Protein AF-A0A7S1XJK0-F1 (afdb_monomer)

Radius of gyration: 27.83 Å; Cα contacts (8 Å, |Δi|>4): 306; chains: 1; bounding box: 65×84×74 Å

Nearest PDB structures (foldseek):
  1nwa-assembly1_A  TM=9.044E-01  e=2.145E-11  Mycobacterium tuberculosis
  4lwk-assembly2_B  TM=9.300E-01  e=3.732E-11  Alkaliphilus oremlandii OhILAs
  4lwm-assembly1_A  TM=9.177E-01  e=3.509E-11  Alkaliphilus oremlandii OhILAs
  4u66-assembly1_A  TM=8.775E-01  e=1.483E-11  Alkaliphilus oremlandii OhILAs
  4lwl-assembly1_A  TM=8.877E-01  e=2.017E-11  Alkaliphilus oremlandii OhILAs

Sequence (250 aa):
SKQASKQKQAKQANKTREHTTRDKRRRREASSLKVERAKRGRKESKRRERAGAEHTASTPAPAREQAHTASTHRASSRQEKKEHMGNAFKKCPELPVPDYGEEYEVATLGMGCFWSPEKEFRATNGVEHTVVGYTGGSELNPTYKNILDHTEAVRIVYKKKFYSFEDICEIMLNRHTPLPATSVSRQYRSVIWVANDEQRAAAERAIEKKVLLGMKAAEYVAVEDLGKFYKAEKYHQNYINKSRASPYGI

Solvent-accessible surface area (backbone atoms only — not comparable to full-atom values): 14616 Å² total; per-residue (Å²): 117,75,64,64,54,54,54,51,53,52,53,51,54,50,54,53,53,51,51,56,52,51,51,56,49,51,54,51,54,54,49,52,53,52,54,52,53,52,55,51,51,56,56,51,52,61,52,53,60,62,68,68,72,81,78,89,89,84,88,89,85,85,89,86,88,87,85,87,83,91,82,94,86,71,71,73,78,51,56,73,57,51,72,76,65,71,76,64,80,76,59,20,49,77,50,78,85,74,90,74,56,90,61,41,47,77,48,37,38,23,72,22,72,38,51,60,58,38,55,55,49,62,70,35,90,51,45,80,47,64,48,43,24,37,27,79,36,89,71,79,66,40,37,92,95,50,45,79,61,23,21,31,19,31,38,40,35,31,33,50,92,73,41,54,70,35,52,53,43,42,53,48,60,75,75,44,86,46,52,54,73,92,78,46,57,68,45,38,38,31,32,42,38,24,88,48,70,67,48,43,54,28,44,52,48,35,33,52,53,38,35,75,73,65,43,58,46,42,76,35,46,43,83,44,77,57,64,66,35,24,39,48,53,79,75,62,48,68,33,62,67,54,50,70,67,38,96,78,62,128

Mean predicted aligned error: 16.29 Å

Secondary structure (DSSP, 8-state):
-HHHHHHHHHHHHHHHHHHHHHHHHHHHHHHHHHHHHHHHHHHHHHHHHHHTSS--------------------SGGGTTTTGGG------PPB-------TTEEEEEEEESSTHHHHHHHHTSTTEEEEEEEEES-SSSS-BTTB-TT-EEEEEEEEETTT--HHHHHHHHHHH-----TTSS-GGG-EEEEESSHHHHHHHHHHHHHHHHTT-GGGGG-EEEE----EEPPTTTTTHHHHHTTSTT--

Foldseek 3Di:
DVVVVVVVVVVVVVVVVVVVVVVVVVVVVVVVVVVVVVVVVVVVVVVVVVVVPPDDDDDDDDDDDDDDDDDDDDPPVVVVVVVVPPPDPPFQDWDDDDPPDPQKDKWKWFFFQVQVVQLVLVPDPQWDDKFKWWFPDDDPGAAPVGSDQTAIMMMIMGGVVVDDLLVVLLVSLVPGQADAPVVDDSNRHGEIADADVVNVVSNVVSLVVCVVVVSVSSVRYYYHHTDTIGGYDPCSTNPVVVLVPDPPRD

Structure (mmCIF, N/CA/C/O backbone):
data_AF-A0A7S1XJK0-F1
#
_entry.id   AF-A0A7S1XJK0-F1
#
loop_
_atom_site.group_PDB
_atom_site.id
_atom_site.type_symbol
_atom_site.label_atom_id
_atom_site.label_alt_id
_atom_site.label_comp_id
_atom_site.label_asym_id
_atom_site.label_entity_id
_atom_site.label_seq_id
_atom_site.pdbx_PDB_ins_code
_atom_site.Cartn_x
_atom_site.Cartn_y
_atom_site.Cartn_z
_atom_site.occupancy
_atom_site.B_iso_or_equiv
_atom_site.auth_seq_id
_atom_site.auth_comp_id
_atom_site.auth_asym_id
_atom_site.auth_atom_id
_atom_site.pdbx_PDB_model_num
ATOM 1 N N . SER A 1 1 ? -34.472 41.902 28.239 1.00 61.16 1 SER A N 1
ATOM 2 C CA . SER A 1 1 ? -34.959 42.286 26.892 1.00 61.16 1 SER A CA 1
ATOM 3 C C . SER A 1 1 ? -35.084 41.062 25.987 1.00 61.16 1 SER A C 1
ATOM 5 O O . SER A 1 1 ? -34.078 40.407 25.732 1.00 61.16 1 SER A O 1
ATOM 7 N N . LYS A 1 2 ? -36.291 40.746 25.478 1.00 62.62 2 LYS A N 1
ATOM 8 C CA . LYS A 1 2 ? -36.495 39.666 24.482 1.00 62.62 2 LYS A CA 1
ATOM 9 C C . LYS A 1 2 ? -35.955 40.038 23.083 1.00 62.62 2 LYS A C 1
ATOM 11 O O . LYS A 1 2 ? -35.557 39.151 22.332 1.00 62.62 2 LYS A O 1
ATOM 16 N N . GLN A 1 3 ? -35.872 41.332 22.749 1.00 64.56 3 GLN A N 1
ATOM 17 C CA . GLN A 1 3 ? -35.325 41.822 21.471 1.00 64.56 3 GLN A CA 1
ATOM 18 C C . GLN A 1 3 ? -33.816 41.562 21.331 1.00 64.56 3 GLN A C 1
ATOM 20 O O . GLN A 1 3 ? -33.375 41.111 20.275 1.00 64.56 3 GLN A O 1
ATOM 25 N N . ALA A 1 4 ? -33.033 41.763 22.398 1.00 67.00 4 ALA A N 1
ATOM 26 C CA . ALA A 1 4 ? -31.582 41.543 22.369 1.00 67.00 4 ALA A CA 1
ATOM 27 C C . ALA A 1 4 ? -31.204 40.075 22.070 1.00 67.00 4 ALA A C 1
ATOM 29 O O . ALA A 1 4 ? -30.227 39.815 21.366 1.00 67.00 4 ALA A O 1
ATOM 30 N N . SER A 1 5 ? -32.004 39.114 22.549 1.00 69.25 5 SER A N 1
ATOM 31 C CA . SER A 1 5 ? -31.812 37.687 22.248 1.00 69.25 5 SER A CA 1
ATOM 32 C C . SER A 1 5 ? -32.103 37.373 20.773 1.00 69.25 5 SER A C 1
ATOM 34 O O . SER A 1 5 ? -31.258 36.792 20.088 1.00 69.25 5 SER A O 1
ATOM 36 N N . LYS A 1 6 ? -33.232 37.868 20.235 1.00 72.81 6 LYS A N 1
ATOM 37 C CA . LYS A 1 6 ? -33.575 37.721 18.807 1.00 72.81 6 LYS A CA 1
ATOM 38 C C . LYS A 1 6 ? -32.512 38.333 17.882 1.00 72.81 6 LYS A C 1
ATOM 40 O O . LYS A 1 6 ? -32.148 37.715 16.886 1.00 72.81 6 LYS A O 1
ATOM 45 N N . GLN A 1 7 ? -31.955 39.500 18.224 1.00 72.06 7 GLN A N 1
ATOM 46 C CA . GLN A 1 7 ? -30.871 40.113 17.442 1.00 72.06 7 GLN A CA 1
ATOM 47 C C . GLN A 1 7 ? -29.573 39.289 17.456 1.00 72.06 7 GLN A C 1
ATOM 49 O O . GLN A 1 7 ? -28.912 39.194 16.420 1.00 72.06 7 GLN A O 1
ATOM 54 N N . LYS A 1 8 ? -29.203 38.662 18.584 1.00 72.25 8 LYS A N 1
ATOM 55 C CA . LYS A 1 8 ? -28.040 37.755 18.633 1.00 72.25 8 LYS A CA 1
ATOM 56 C C . LYS A 1 8 ? -28.258 36.511 17.766 1.00 72.25 8 LYS A C 1
ATOM 58 O O . LYS A 1 8 ? -27.377 36.170 16.982 1.00 72.25 8 LYS A O 1
ATOM 63 N N . GLN A 1 9 ? -29.436 35.888 17.837 1.00 71.69 9 GLN A N 1
ATOM 64 C CA . GLN A 1 9 ? -29.778 34.725 17.005 1.00 71.69 9 GLN A CA 1
ATOM 65 C C . GLN A 1 9 ? -29.773 35.059 15.502 1.00 71.69 9 GLN A C 1
ATOM 67 O O . GLN A 1 9 ? -29.190 34.315 14.717 1.00 71.69 9 GLN A O 1
ATOM 72 N N . ALA A 1 10 ? -30.326 36.210 15.100 1.00 72.56 10 ALA A N 1
ATOM 73 C CA . ALA A 1 10 ? -30.305 36.661 13.705 1.00 72.56 10 ALA A CA 1
ATOM 74 C C . ALA A 1 10 ? -28.876 36.908 13.176 1.00 72.56 10 ALA A C 1
ATOM 76 O O . ALA A 1 10 ? -28.543 36.487 12.067 1.00 72.56 10 ALA A O 1
ATOM 77 N N . LYS A 1 11 ? -28.000 37.530 13.983 1.00 71.38 11 LYS A N 1
ATOM 78 C CA . LYS A 1 11 ? -26.580 37.720 13.629 1.00 71.38 11 LYS A CA 1
ATOM 79 C C . LYS A 1 11 ? -25.833 36.387 13.499 1.00 71.38 11 LYS A C 1
ATOM 81 O O . LYS A 1 11 ? -25.056 36.226 12.560 1.00 71.38 11 LYS A O 1
ATOM 86 N N . GLN A 1 12 ? -26.100 35.427 14.387 1.00 68.38 12 GLN A N 1
ATOM 87 C CA . GLN A 1 12 ? -25.527 34.080 14.308 1.00 68.38 12 GLN A CA 1
ATOM 88 C C . GLN A 1 12 ? -25.955 33.378 13.006 1.00 68.38 12 GLN A C 1
ATOM 90 O O . GLN A 1 12 ? -25.105 32.887 12.266 1.00 68.38 12 GLN A O 1
ATOM 95 N N . ALA A 1 13 ? -27.254 33.396 12.683 1.00 69.19 13 ALA A N 1
ATOM 96 C CA . ALA A 1 13 ? -27.805 32.760 11.487 1.00 69.19 13 ALA A CA 1
ATOM 97 C C . ALA A 1 13 ? -27.244 33.346 10.177 1.00 69.19 13 ALA A C 1
ATOM 99 O O . ALA A 1 13 ? -26.871 32.587 9.279 1.00 69.19 13 ALA A O 1
ATOM 100 N N . ASN A 1 14 ? -27.112 34.676 10.076 1.00 73.31 14 ASN A N 1
ATOM 101 C CA . ASN A 1 14 ? -26.488 35.312 8.911 1.00 73.31 14 ASN A CA 1
ATOM 102 C C . ASN A 1 14 ? -25.012 34.913 8.762 1.00 73.31 14 ASN A C 1
ATOM 104 O O . ASN A 1 14 ? -24.605 34.529 7.668 1.00 73.31 14 ASN A O 1
ATOM 108 N N . LYS A 1 15 ? -24.235 34.891 9.855 1.00 69.69 15 LYS A N 1
ATOM 109 C CA . LYS A 1 15 ? -22.822 34.471 9.823 1.00 69.69 15 LYS A CA 1
ATOM 110 C C . LYS A 1 15 ? -22.657 33.026 9.323 1.00 69.69 15 LYS A C 1
ATOM 112 O O . LYS A 1 15 ? -21.773 32.749 8.512 1.00 69.69 15 LYS A O 1
ATOM 117 N N . THR A 1 16 ? -23.538 32.111 9.736 1.00 69.94 16 THR A N 1
ATOM 118 C CA . THR A 1 16 ? -23.555 30.721 9.241 1.00 69.94 16 THR A CA 1
ATOM 119 C C . THR A 1 16 ? -23.955 30.641 7.759 1.00 69.94 16 THR A C 1
ATOM 121 O O . THR A 1 16 ? -23.373 29.869 6.990 1.00 69.94 16 THR A O 1
ATOM 124 N N . ARG A 1 17 ? -24.914 31.464 7.315 1.00 69.62 1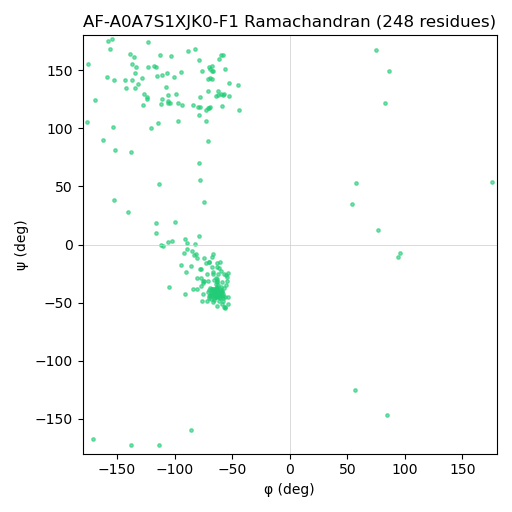7 ARG A N 1
ATOM 125 C CA . ARG A 1 17 ? -25.349 31.533 5.908 1.00 69.62 17 ARG A CA 1
ATOM 126 C C . ARG A 1 17 ? -24.254 32.082 4.985 1.00 69.62 17 ARG A C 1
ATOM 128 O O . ARG A 1 17 ? -24.056 31.555 3.890 1.00 69.62 17 ARG A O 1
ATOM 135 N N . GLU A 1 18 ? -23.503 33.085 5.428 1.00 71.69 18 GLU A N 1
ATOM 136 C CA . GLU A 1 18 ? -22.344 33.619 4.702 1.00 71.69 18 GLU A CA 1
ATOM 137 C C . GLU A 1 18 ? -21.212 32.589 4.599 1.00 71.69 18 GLU A C 1
ATOM 139 O O . GLU A 1 18 ? -20.703 32.352 3.500 1.00 71.69 18 GLU A O 1
ATOM 144 N N . HIS A 1 19 ? -20.868 31.908 5.701 1.00 71.94 19 HIS A N 1
ATOM 145 C CA . HIS A 1 19 ? -19.826 30.873 5.706 1.00 71.94 19 HIS A CA 1
ATOM 146 C C . HIS A 1 19 ? -20.150 29.731 4.733 1.00 71.94 19 HIS A C 1
ATOM 148 O O . HIS A 1 19 ? -19.352 29.408 3.852 1.00 71.94 19 HIS A O 1
ATOM 154 N N . THR A 1 20 ? -21.358 29.166 4.827 1.00 72.81 20 THR A N 1
ATOM 155 C CA . THR A 1 20 ? -21.797 28.074 3.940 1.00 72.81 20 THR A CA 1
ATOM 156 C C . THR A 1 20 ? -21.884 28.491 2.468 1.00 72.81 20 THR A C 1
ATOM 158 O O . THR A 1 20 ? -21.619 27.676 1.581 1.00 72.81 20 THR A O 1
ATOM 161 N N . THR A 1 21 ? -22.195 29.758 2.177 1.00 76.06 21 THR A N 1
ATOM 162 C CA . THR A 1 21 ? -22.177 30.292 0.804 1.00 76.06 21 THR A CA 1
ATOM 163 C C . THR A 1 21 ? -20.743 30.427 0.279 1.00 76.06 21 THR A C 1
ATOM 165 O O . THR A 1 21 ? -20.466 30.050 -0.864 1.00 76.06 21 THR A O 1
ATOM 168 N N . ARG A 1 22 ? -19.808 30.892 1.120 1.00 71.31 22 ARG A N 1
ATOM 169 C CA . ARG A 1 22 ? -18.383 31.018 0.778 1.00 71.31 22 ARG A CA 1
ATOM 170 C C . ARG A 1 22 ? -17.736 29.656 0.509 1.00 71.31 22 ARG A C 1
ATOM 172 O O . ARG A 1 22 ? -17.032 29.523 -0.491 1.00 71.31 22 ARG A O 1
ATOM 179 N N . ASP A 1 23 ? -18.034 28.632 1.308 1.00 73.06 23 ASP A N 1
ATOM 180 C CA . ASP A 1 23 ? -17.541 27.265 1.067 1.00 73.06 23 ASP A CA 1
ATOM 181 C C . ASP A 1 23 ? -18.098 26.651 -0.220 1.00 73.06 23 ASP A C 1
ATOM 183 O O . ASP A 1 23 ? -17.343 26.079 -1.011 1.00 73.06 23 ASP A O 1
ATOM 187 N N . LYS A 1 24 ? -19.401 26.816 -0.494 1.00 73.44 24 LYS A N 1
ATOM 188 C CA . LYS A 1 24 ? -20.004 26.352 -1.756 1.00 73.44 24 LYS A CA 1
ATOM 189 C C . LYS A 1 24 ? -19.348 27.006 -2.977 1.00 73.44 24 LYS A C 1
ATOM 191 O O . LYS A 1 24 ? -19.149 26.329 -3.987 1.00 73.44 24 LYS A O 1
ATOM 196 N N . ARG A 1 25 ? -18.963 28.285 -2.885 1.00 75.81 25 ARG A N 1
ATOM 197 C CA . ARG A 1 25 ? -18.212 28.982 -3.940 1.00 75.81 25 ARG A CA 1
ATOM 198 C C . ARG A 1 25 ? -16.797 28.413 -4.111 1.00 75.81 25 ARG A C 1
ATOM 200 O O . ARG A 1 25 ? -16.454 28.022 -5.224 1.00 75.81 25 ARG A O 1
ATOM 207 N N . ARG A 1 26 ? -16.028 28.257 -3.024 1.00 73.62 26 ARG A N 1
ATOM 208 C CA . ARG A 1 26 ? -14.665 27.683 -3.070 1.00 73.62 26 ARG A CA 1
ATOM 209 C C . ARG A 1 26 ? -14.648 26.262 -3.644 1.00 73.62 26 ARG A C 1
ATOM 211 O O . ARG A 1 26 ? -13.786 25.946 -4.458 1.00 73.62 26 ARG A O 1
ATOM 218 N N . ARG A 1 27 ? -15.630 25.418 -3.294 1.00 69.19 27 ARG A N 1
ATOM 219 C CA . ARG A 1 27 ? -15.774 24.058 -3.857 1.00 69.19 27 ARG A CA 1
ATOM 220 C C . ARG A 1 27 ? -16.043 24.071 -5.370 1.00 69.19 27 ARG A C 1
ATOM 222 O O . ARG A 1 27 ? -15.479 23.249 -6.090 1.00 69.19 27 ARG A O 1
ATOM 229 N N . ARG A 1 28 ? -16.850 25.015 -5.874 1.00 73.12 28 ARG A N 1
ATOM 230 C CA . ARG A 1 28 ? -17.099 25.187 -7.322 1.00 73.12 28 ARG A CA 1
ATOM 231 C C . ARG A 1 28 ? -15.854 25.674 -8.071 1.00 73.12 28 ARG A C 1
ATOM 233 O O . ARG A 1 28 ? -15.533 25.126 -9.121 1.00 73.12 28 ARG A O 1
ATOM 240 N N . GLU A 1 29 ? -15.131 26.644 -7.515 1.00 78.69 29 GLU A N 1
ATOM 241 C CA . GLU A 1 29 ? -13.881 27.164 -8.092 1.00 78.69 29 GLU A CA 1
ATOM 242 C C . GLU A 1 29 ? -12.790 26.072 -8.141 1.00 78.69 29 GLU A C 1
ATOM 244 O O . GLU A 1 29 ? -12.179 25.858 -9.188 1.00 78.69 29 GLU A O 1
ATOM 249 N N . ALA A 1 30 ? -12.625 25.289 -7.068 1.00 64.50 30 ALA A N 1
ATOM 250 C CA . ALA A 1 30 ? -11.703 24.149 -7.031 1.00 64.50 30 ALA A CA 1
ATOM 251 C C . ALA A 1 30 ? -12.073 23.033 -8.031 1.00 64.50 30 ALA A C 1
ATOM 253 O O . ALA A 1 30 ? -11.190 22.455 -8.666 1.00 64.50 30 ALA A O 1
ATOM 254 N N . SER A 1 31 ? -13.369 22.748 -8.210 1.00 66.38 31 SER A N 1
ATOM 255 C CA . SER A 1 31 ? -13.850 21.787 -9.213 1.00 66.38 31 SER A CA 1
ATOM 256 C C . SER A 1 31 ? -13.530 22.248 -10.644 1.00 66.38 31 SER A C 1
ATOM 258 O O . SER A 1 31 ? -12.961 21.489 -11.429 1.00 66.38 31 SER A O 1
ATOM 260 N N . SER A 1 32 ? -13.779 23.526 -10.955 1.00 75.38 32 SER A N 1
ATOM 261 C CA . SER A 1 32 ? -13.444 24.125 -12.256 1.00 75.38 32 SER A CA 1
ATOM 262 C C . SER A 1 32 ? -11.944 24.021 -12.577 1.00 75.38 32 SER A C 1
ATOM 264 O O . SER A 1 32 ? -11.560 23.583 -13.664 1.00 75.38 32 SER A O 1
ATOM 266 N N . LEU A 1 33 ? -11.079 24.319 -11.598 1.00 72.62 33 LEU A N 1
ATOM 267 C CA . LEU A 1 33 ? -9.623 24.206 -11.743 1.00 72.62 33 LEU A CA 1
ATOM 268 C C . LEU A 1 33 ? -9.151 22.758 -11.975 1.00 72.62 33 LEU A C 1
ATOM 270 O O . LEU A 1 33 ? -8.243 22.539 -12.782 1.00 72.62 33 LEU A O 1
ATOM 274 N N . LYS A 1 34 ? -9.777 21.759 -11.331 1.00 70.25 34 LYS A N 1
ATOM 275 C CA . LYS A 1 34 ? -9.500 20.334 -11.602 1.00 70.25 34 LYS A CA 1
ATOM 276 C C . LYS A 1 34 ? -9.855 19.956 -13.049 1.00 70.25 34 LYS A C 1
ATOM 278 O O . LYS A 1 34 ? -9.052 19.301 -13.715 1.00 70.25 34 LYS A O 1
ATOM 283 N N . VAL A 1 35 ? -10.999 20.420 -13.563 1.00 70.44 35 VAL A N 1
ATOM 284 C CA . VAL A 1 35 ? -11.434 20.167 -14.953 1.00 70.44 35 VAL A CA 1
ATOM 285 C C . VAL A 1 35 ? -10.495 20.822 -15.976 1.00 70.44 35 VAL A C 1
ATOM 287 O O . VAL A 1 35 ? -10.116 20.179 -16.957 1.00 70.44 35 VAL A O 1
ATOM 290 N N . GLU A 1 36 ? -10.062 22.065 -15.749 1.00 70.75 36 GLU A N 1
ATOM 291 C CA . GLU A 1 36 ? -9.068 22.738 -16.604 1.00 70.75 36 GLU A CA 1
ATOM 292 C C . GLU A 1 36 ? -7.725 21.990 -16.633 1.00 70.75 36 GLU A C 1
ATOM 294 O O . GLU A 1 36 ? -7.159 21.752 -17.704 1.00 70.75 36 GLU A O 1
ATOM 299 N N . ARG A 1 37 ? -7.226 21.547 -15.470 1.00 66.25 37 ARG A N 1
ATOM 300 C CA . ARG A 1 37 ? -5.962 20.798 -15.376 1.00 66.25 37 ARG A CA 1
ATOM 301 C C . ARG A 1 37 ? -6.031 19.462 -16.127 1.00 66.25 37 ARG A C 1
ATOM 303 O O . ARG A 1 37 ? -5.090 19.125 -16.846 1.00 66.25 37 ARG A O 1
ATOM 310 N N . ALA A 1 38 ? -7.159 18.752 -16.045 1.00 62.69 38 ALA A N 1
ATOM 311 C CA . ALA A 1 38 ? -7.395 17.517 -16.798 1.00 62.69 38 ALA A CA 1
ATOM 312 C C . ALA A 1 38 ? -7.416 17.746 -18.324 1.00 62.69 38 ALA A C 1
ATOM 314 O O . ALA A 1 38 ? -6.792 16.993 -19.077 1.00 62.69 38 ALA A O 1
ATOM 315 N N . LYS A 1 39 ? -8.065 18.823 -18.798 1.00 71.12 39 LYS A N 1
ATOM 316 C CA . LYS A 1 39 ? -8.071 19.198 -20.226 1.00 71.12 39 LYS A CA 1
ATOM 317 C C . LYS A 1 39 ? -6.664 19.488 -20.756 1.00 71.12 39 LYS A C 1
ATOM 319 O O . LYS A 1 39 ? -6.333 19.057 -21.862 1.00 71.12 39 LYS A O 1
ATOM 324 N N . ARG A 1 40 ? -5.824 20.178 -19.973 1.00 66.62 40 ARG A N 1
ATOM 325 C CA . ARG A 1 40 ? -4.430 20.488 -20.348 1.00 66.62 40 ARG A CA 1
ATOM 326 C C . ARG A 1 40 ? -3.573 19.226 -20.454 1.00 66.62 40 ARG A C 1
ATOM 328 O O . ARG A 1 40 ? -2.953 19.024 -21.495 1.00 66.62 40 ARG A O 1
ATOM 335 N N . GLY A 1 41 ? -3.633 18.332 -19.462 1.00 60.84 41 GLY A N 1
ATOM 336 C CA . GLY A 1 41 ? -2.914 17.049 -19.501 1.00 60.84 41 GLY A CA 1
ATOM 337 C C . GLY A 1 41 ? -3.284 16.186 -20.715 1.00 60.84 41 GLY A C 1
ATOM 338 O O . GLY A 1 41 ? -2.407 15.673 -21.410 1.00 60.84 41 GLY A O 1
ATOM 339 N N . ARG A 1 42 ? -4.580 16.111 -21.061 1.00 60.56 42 ARG A N 1
ATOM 340 C CA . ARG A 1 42 ? -5.052 15.371 -22.247 1.00 60.56 42 ARG A CA 1
ATOM 341 C C . ARG A 1 42 ? -4.565 15.980 -23.572 1.00 60.56 42 ARG A C 1
ATOM 343 O O . ARG A 1 42 ? -4.366 15.247 -24.540 1.00 60.56 42 ARG A O 1
ATOM 350 N N . LYS A 1 43 ? -4.363 17.303 -23.632 1.00 56.50 43 LYS A N 1
ATOM 351 C CA . LYS A 1 43 ? -3.819 17.996 -24.815 1.00 56.50 43 LYS A CA 1
ATOM 352 C C . LYS A 1 43 ? -2.309 17.780 -24.968 1.00 56.50 43 LYS A C 1
ATOM 354 O O . LYS A 1 43 ? -1.829 17.703 -26.094 1.00 56.50 43 LYS A O 1
ATOM 359 N N . GLU A 1 44 ? -1.577 17.654 -23.862 1.00 56.00 44 GLU A N 1
ATOM 360 C CA . GLU A 1 44 ? -0.135 17.387 -23.876 1.00 56.00 44 GLU A CA 1
ATOM 361 C C . GLU A 1 44 ? 0.186 15.924 -24.222 1.00 56.00 44 GLU A C 1
ATOM 363 O O . GLU A 1 44 ? 1.040 15.675 -25.072 1.00 56.00 44 GLU A O 1
ATOM 368 N N . SER A 1 45 ? -0.560 14.966 -23.661 1.00 54.03 45 SER A N 1
ATOM 369 C CA . SER A 1 45 ? -0.461 13.535 -24.001 1.00 54.03 45 SER A CA 1
ATOM 370 C C . SER A 1 45 ? -0.612 13.295 -25.513 1.00 54.03 45 SER A C 1
ATOM 372 O O . SER A 1 45 ? 0.304 12.758 -26.134 1.00 54.03 45 SER A O 1
ATOM 374 N N . LYS A 1 46 ? -1.672 13.833 -26.139 1.00 58.81 46 LYS A N 1
ATOM 375 C CA . LYS A 1 46 ? -1.878 13.763 -27.602 1.00 58.81 46 LYS A CA 1
ATOM 376 C C . LYS A 1 46 ? -0.782 14.439 -28.437 1.00 58.81 46 LYS A C 1
ATOM 378 O O . LYS A 1 46 ? -0.667 14.172 -29.631 1.00 58.81 46 LYS A O 1
ATOM 383 N N . ARG A 1 47 ? -0.003 15.352 -27.846 1.00 55.41 47 ARG A N 1
ATOM 384 C CA . ARG A 1 47 ? 1.128 16.014 -28.514 1.00 55.41 47 ARG A CA 1
ATOM 385 C C . ARG A 1 47 ? 2.375 15.128 -28.509 1.00 55.41 47 ARG A C 1
ATOM 387 O O . ARG A 1 47 ? 3.071 15.082 -29.516 1.00 55.41 47 ARG A O 1
ATOM 394 N N . ARG A 1 48 ? 2.619 14.402 -27.412 1.00 56.50 48 ARG A N 1
ATOM 395 C CA . ARG A 1 48 ? 3.727 13.437 -27.286 1.00 56.50 48 ARG A CA 1
ATOM 396 C C . ARG A 1 48 ? 3.499 12.194 -28.152 1.00 56.50 48 ARG A C 1
ATOM 398 O O . ARG A 1 48 ? 4.421 11.744 -28.816 1.00 56.50 48 ARG A O 1
ATOM 405 N N . GLU A 1 49 ? 2.260 11.714 -28.214 1.00 54.38 49 GLU A N 1
ATOM 406 C CA . GLU A 1 49 ? 1.848 10.569 -29.040 1.00 54.38 49 GLU A CA 1
ATOM 407 C C . GLU A 1 49 ? 2.091 10.804 -30.544 1.00 54.38 49 GLU A C 1
ATOM 409 O O . GLU A 1 49 ? 2.571 9.914 -31.238 1.00 54.38 49 GLU A O 1
ATOM 414 N N . ARG A 1 50 ? 1.868 12.032 -31.042 1.00 52.94 50 ARG A N 1
ATOM 415 C CA . ARG A 1 50 ? 2.199 12.404 -32.432 1.00 52.94 50 ARG A CA 1
ATOM 416 C C . ARG A 1 50 ? 3.700 12.523 -32.706 1.00 52.94 50 ARG A C 1
ATOM 418 O O . ARG A 1 50 ? 4.117 12.238 -33.818 1.00 52.94 50 ARG A O 1
ATOM 425 N N . ALA A 1 51 ? 4.500 12.927 -31.720 1.00 52.47 51 ALA A N 1
ATOM 426 C CA . ALA A 1 51 ? 5.951 13.072 -31.875 1.00 52.47 51 ALA A CA 1
ATOM 427 C C . ALA A 1 51 ? 6.710 11.730 -31.851 1.00 52.47 51 ALA A C 1
ATOM 429 O O . ALA A 1 51 ? 7.825 11.653 -32.353 1.00 52.47 51 ALA A O 1
ATOM 430 N N . GLY A 1 52 ? 6.123 10.669 -31.284 1.00 43.72 52 GLY A N 1
ATOM 431 C CA . GLY A 1 52 ? 6.737 9.335 -31.245 1.00 43.72 52 GLY A CA 1
ATOM 432 C C . GLY A 1 52 ? 6.574 8.504 -32.525 1.00 43.72 52 GLY A C 1
ATOM 433 O O . GLY A 1 52 ? 7.168 7.436 -32.620 1.00 43.72 52 GLY A O 1
ATOM 434 N N . ALA A 1 53 ? 5.774 8.962 -33.495 1.00 44.66 53 ALA A N 1
ATOM 435 C CA . ALA A 1 53 ? 5.386 8.171 -34.667 1.00 44.66 53 ALA A CA 1
ATOM 436 C C . ALA A 1 53 ? 6.304 8.333 -35.900 1.00 44.66 53 ALA A C 1
ATOM 438 O O . ALA A 1 53 ? 6.125 7.612 -36.877 1.00 44.66 53 ALA A O 1
ATOM 439 N N . GLU A 1 54 ? 7.272 9.258 -35.883 1.00 42.16 54 GLU A N 1
ATOM 440 C CA . GLU A 1 54 ? 8.048 9.642 -37.083 1.00 42.16 54 GLU A CA 1
ATOM 441 C C . GLU A 1 54 ? 9.466 9.030 -37.167 1.00 42.16 54 GLU A C 1
ATOM 443 O O . GLU A 1 54 ? 10.198 9.300 -38.120 1.00 42.16 54 GLU A O 1
ATOM 448 N N . HIS A 1 55 ? 9.873 8.171 -36.221 1.00 43.50 55 HIS A N 1
ATOM 449 C CA . HIS A 1 55 ? 11.218 7.568 -36.205 1.00 43.50 55 HIS A CA 1
ATOM 450 C C . HIS A 1 55 ? 11.245 6.067 -35.854 1.00 43.50 55 HIS A C 1
ATOM 452 O O . HIS A 1 55 ? 11.643 5.697 -34.756 1.00 43.50 55 HIS A O 1
ATOM 458 N N . THR A 1 56 ? 10.939 5.206 -36.835 1.00 35.62 56 THR A N 1
ATOM 459 C CA . THR A 1 56 ? 11.527 3.849 -36.979 1.00 35.62 56 THR A CA 1
ATOM 460 C C . THR A 1 56 ? 11.325 3.292 -38.401 1.00 35.62 56 THR A C 1
ATOM 462 O O . THR A 1 56 ? 10.356 2.590 -38.676 1.00 35.62 56 THR A O 1
ATOM 465 N N . ALA A 1 57 ? 12.265 3.553 -39.319 1.00 36.72 57 ALA A N 1
ATOM 466 C CA . ALA A 1 57 ? 12.308 2.890 -40.631 1.00 36.72 57 ALA A CA 1
ATOM 467 C C . ALA A 1 57 ? 13.738 2.828 -41.214 1.00 36.72 57 ALA A C 1
ATOM 469 O O . ALA A 1 57 ? 14.225 3.824 -41.738 1.00 36.72 57 ALA A O 1
ATOM 470 N N . SER A 1 58 ? 14.403 1.665 -41.117 1.00 31.19 58 SER A N 1
ATOM 471 C CA . SER A 1 58 ? 15.517 1.206 -41.984 1.00 31.19 58 SER A CA 1
ATOM 472 C C . SER A 1 58 ? 15.919 -0.234 -41.583 1.00 31.19 58 SER A C 1
ATOM 474 O O . SER A 1 58 ? 16.294 -0.453 -40.437 1.00 31.19 58 SER A O 1
ATOM 476 N N . THR A 1 59 ? 15.569 -1.267 -42.361 1.00 32.06 59 THR A N 1
ATOM 477 C CA . THR A 1 59 ? 16.371 -1.968 -43.407 1.00 32.06 59 THR A CA 1
ATOM 478 C C . THR A 1 59 ? 17.336 -3.063 -42.878 1.00 32.06 59 THR A C 1
ATOM 480 O O . THR A 1 59 ? 18.224 -2.746 -42.091 1.00 32.06 59 THR A O 1
ATOM 483 N N . PRO A 1 60 ? 17.218 -4.341 -43.319 1.00 40.06 60 PRO A N 1
ATOM 484 C CA . PRO A 1 60 ? 18.091 -5.457 -42.912 1.00 40.06 60 PRO A CA 1
ATOM 485 C C . PRO A 1 60 ? 19.150 -5.862 -43.967 1.00 40.06 60 PRO A C 1
ATOM 487 O O . PRO A 1 60 ? 18.990 -5.586 -45.153 1.00 40.06 60 PRO A O 1
ATOM 490 N N . ALA A 1 61 ? 20.196 -6.594 -43.550 1.00 25.86 61 ALA A N 1
ATOM 491 C CA . ALA A 1 61 ? 21.208 -7.230 -44.419 1.00 25.86 61 ALA A CA 1
ATOM 492 C C . ALA A 1 61 ? 21.872 -8.447 -43.697 1.00 25.86 61 ALA A C 1
ATOM 494 O O . ALA A 1 61 ? 21.621 -8.631 -42.506 1.00 25.86 61 ALA A O 1
ATOM 495 N N . PRO A 1 62 ? 22.651 -9.327 -44.365 1.00 37.81 62 PRO A N 1
ATOM 496 C CA . PRO A 1 62 ? 22.092 -10.492 -45.057 1.00 37.81 62 PRO A CA 1
ATOM 497 C C . PRO A 1 62 ? 22.681 -11.849 -44.600 1.00 37.81 62 PRO A C 1
ATOM 499 O O . PRO A 1 62 ? 23.620 -11.923 -43.811 1.00 37.81 62 PRO A O 1
ATOM 502 N N . ALA A 1 63 ? 22.118 -12.946 -45.117 1.00 32.34 63 ALA A N 1
ATOM 503 C CA . ALA A 1 63 ? 22.518 -14.320 -44.797 1.00 32.34 63 ALA A CA 1
ATOM 504 C C . ALA A 1 63 ? 23.797 -14.784 -45.526 1.00 32.34 63 ALA A C 1
ATOM 506 O O . ALA A 1 63 ? 24.127 -14.289 -46.605 1.00 32.34 63 ALA A O 1
ATOM 507 N N . ARG A 1 64 ? 24.460 -15.819 -44.986 1.00 28.98 64 ARG A N 1
ATOM 508 C CA . ARG A 1 64 ? 25.416 -16.652 -45.733 1.00 28.98 64 ARG A CA 1
ATOM 509 C C . ARG A 1 64 ? 25.306 -18.122 -45.321 1.00 28.98 64 ARG A C 1
ATOM 511 O O . ARG A 1 64 ? 25.237 -18.446 -44.141 1.00 28.98 64 ARG A O 1
ATOM 518 N N . GLU A 1 65 ? 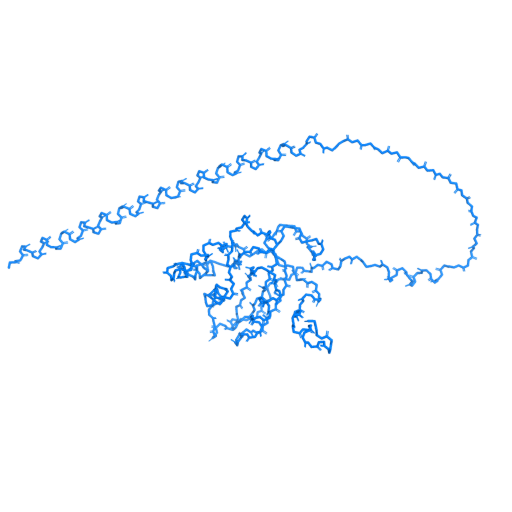25.290 -18.981 -46.327 1.00 29.11 65 GLU A N 1
ATOM 519 C CA . GLU A 1 65 ? 25.124 -20.434 -46.267 1.00 29.11 65 GLU A CA 1
ATOM 520 C C . GLU A 1 65 ? 26.463 -21.138 -46.548 1.00 29.11 65 GLU A C 1
ATOM 522 O O . GLU A 1 65 ? 27.248 -20.622 -47.345 1.00 29.11 65 GLU A O 1
ATOM 527 N N . GLN A 1 66 ? 26.709 -22.303 -45.927 1.00 30.14 66 GLN A N 1
ATOM 528 C CA . GLN A 1 66 ? 27.301 -23.501 -46.560 1.00 30.14 66 GLN A CA 1
ATOM 529 C C . GLN A 1 66 ? 27.336 -24.703 -45.594 1.00 30.14 66 GLN A C 1
ATOM 531 O O . GLN A 1 66 ? 27.266 -24.540 -44.376 1.00 30.14 66 GLN A O 1
ATOM 536 N N . ALA A 1 67 ? 27.348 -25.915 -46.159 1.00 29.62 67 ALA A N 1
ATOM 537 C CA . ALA A 1 67 ? 26.883 -27.146 -45.515 1.00 29.62 67 ALA A CA 1
ATOM 538 C C . ALA A 1 67 ? 27.976 -28.200 -45.220 1.00 29.62 67 ALA A C 1
ATOM 540 O O . ALA A 1 67 ? 29.160 -27.990 -45.481 1.00 29.62 67 ALA A O 1
ATOM 541 N N . HIS A 1 68 ? 27.479 -29.371 -44.776 1.00 30.72 68 HIS A N 1
ATOM 542 C CA . HIS A 1 68 ? 28.137 -30.667 -44.511 1.00 30.72 68 HIS A CA 1
ATOM 543 C C . HIS A 1 68 ? 28.759 -30.812 -43.096 1.00 30.72 68 HIS A C 1
ATOM 545 O O . HIS A 1 68 ? 29.117 -29.822 -42.470 1.00 30.72 68 HIS A O 1
ATOM 551 N N . THR A 1 69 ? 28.832 -32.003 -42.476 1.00 29.64 69 THR A N 1
ATOM 552 C CA . THR A 1 69 ? 28.530 -33.379 -42.960 1.00 29.64 69 THR A CA 1
ATOM 553 C C . THR A 1 69 ? 27.769 -34.221 -41.896 1.00 29.64 69 THR A C 1
ATOM 555 O O . THR A 1 69 ? 27.317 -33.709 -40.875 1.00 29.64 69 THR A O 1
ATOM 558 N N . ALA A 1 70 ? 27.581 -35.521 -42.153 1.00 29.81 70 ALA A N 1
ATOM 559 C CA . ALA A 1 70 ? 26.864 -36.513 -41.345 1.00 29.81 70 ALA A CA 1
ATOM 560 C C . ALA A 1 70 ? 27.522 -36.915 -40.003 1.00 29.81 70 ALA A C 1
ATOM 562 O O . ALA A 1 70 ? 28.740 -37.021 -39.912 1.00 29.81 70 ALA A O 1
ATOM 563 N N . SER A 1 71 ? 26.699 -37.309 -39.018 1.00 32.75 71 SER A N 1
ATOM 564 C CA . SER A 1 71 ? 26.730 -38.684 -38.473 1.00 32.75 71 SER A CA 1
ATOM 565 C C . SER A 1 71 ? 25.525 -38.961 -37.560 1.00 32.75 71 SER A C 1
ATOM 567 O O . SER A 1 71 ? 25.260 -38.251 -36.586 1.00 32.75 71 SER A O 1
ATOM 569 N N . THR A 1 72 ? 24.777 -40.014 -37.877 1.00 45.34 72 THR A N 1
ATOM 570 C CA . THR A 1 72 ? 23.666 -40.539 -37.080 1.00 45.34 72 THR A CA 1
ATOM 571 C C . THR A 1 72 ? 24.198 -41.366 -35.911 1.00 45.34 72 THR A C 1
ATOM 573 O O . THR A 1 72 ? 24.730 -42.430 -36.172 1.00 45.34 72 THR A O 1
ATOM 576 N N . HIS A 1 73 ? 24.043 -40.907 -34.657 1.00 41.47 73 HIS A N 1
ATOM 577 C CA . HIS A 1 73 ? 23.889 -41.719 -33.418 1.00 41.47 73 HIS A CA 1
ATOM 578 C C . HIS A 1 73 ? 23.852 -40.817 -32.155 1.00 41.47 73 HIS A C 1
ATOM 580 O O . HIS A 1 73 ? 24.630 -40.977 -31.217 1.00 41.47 73 HIS A O 1
ATOM 586 N N . ARG A 1 74 ? 22.954 -39.815 -32.103 1.00 36.81 74 ARG A N 1
ATOM 587 C CA . ARG A 1 74 ? 22.770 -38.978 -30.888 1.00 36.81 74 ARG A CA 1
ATOM 588 C C . ARG A 1 74 ? 21.366 -38.376 -30.730 1.00 36.81 74 ARG A C 1
ATOM 590 O O . ARG A 1 74 ? 21.218 -37.224 -30.325 1.00 36.81 74 ARG A O 1
ATOM 597 N N . ALA A 1 75 ? 20.335 -39.143 -31.090 1.00 41.38 75 ALA A N 1
ATOM 598 C CA . ALA A 1 75 ? 18.948 -38.670 -31.099 1.00 41.38 75 ALA A CA 1
ATOM 599 C C . ALA A 1 75 ? 18.242 -38.758 -29.728 1.00 41.38 75 ALA A C 1
ATOM 601 O O . ALA A 1 75 ? 17.531 -37.825 -29.368 1.00 41.38 75 ALA A O 1
ATOM 602 N N . SER A 1 76 ? 18.471 -39.808 -28.926 1.00 41.56 76 SER A N 1
ATOM 603 C CA . SER A 1 76 ? 17.722 -40.019 -27.669 1.00 41.56 76 SER A CA 1
ATOM 604 C C . SER A 1 76 ? 18.164 -39.120 -26.502 1.00 41.56 76 SER A C 1
ATOM 606 O O . SER A 1 76 ? 17.321 -38.615 -25.771 1.00 41.56 76 SER A O 1
ATOM 608 N N . SER A 1 77 ? 19.458 -38.807 -26.359 1.00 45.91 77 SER A N 1
ATOM 609 C CA . SER A 1 77 ? 19.971 -38.001 -25.227 1.00 45.91 77 SER A CA 1
ATOM 610 C C . SER A 1 77 ? 19.837 -36.476 -25.383 1.00 45.91 77 SER A C 1
ATOM 612 O O . SER A 1 77 ? 20.240 -35.715 -24.499 1.00 45.91 77 SER A O 1
ATOM 614 N N . ARG A 1 78 ? 19.268 -35.997 -26.500 1.00 39.97 78 ARG A N 1
ATOM 615 C CA . ARG A 1 78 ? 18.925 -34.575 -26.710 1.00 39.97 78 ARG A CA 1
ATOM 616 C C . ARG A 1 78 ? 17.475 -34.239 -26.356 1.00 39.97 78 ARG A C 1
ATOM 618 O O . ARG A 1 78 ? 17.184 -33.058 -26.174 1.00 39.97 78 ARG A O 1
ATOM 625 N N . GLN A 1 79 ? 16.595 -35.233 -26.250 1.00 38.38 79 GLN A N 1
ATOM 626 C CA . GLN A 1 79 ? 15.179 -35.014 -25.950 1.00 38.38 79 GLN A CA 1
ATOM 627 C C . GLN A 1 79 ? 14.987 -34.693 -24.458 1.00 38.38 79 GLN A C 1
ATOM 629 O O . GLN A 1 79 ? 14.466 -33.632 -24.127 1.00 38.38 79 GLN A O 1
ATOM 634 N N . GLU A 1 80 ? 15.587 -35.489 -23.569 1.00 40.00 80 GLU A N 1
ATOM 635 C CA . GLU A 1 80 ? 15.577 -35.270 -22.109 1.00 40.00 80 GLU A CA 1
ATOM 636 C C . GLU A 1 80 ? 16.303 -33.977 -21.680 1.00 40.00 80 GLU A C 1
ATOM 638 O O . GLU A 1 80 ? 15.935 -33.333 -20.699 1.00 40.00 80 GLU A O 1
ATOM 643 N N . LYS A 1 81 ? 17.308 -33.520 -22.446 1.00 39.69 81 LYS A N 1
ATOM 644 C CA . LYS A 1 81 ? 17.977 -32.227 -22.194 1.00 39.69 81 LYS A CA 1
ATOM 645 C C . LYS A 1 81 ? 17.258 -31.009 -22.782 1.00 39.69 81 LYS A C 1
ATOM 647 O O . LYS A 1 81 ? 17.634 -29.889 -22.439 1.00 39.69 81 LYS A O 1
ATOM 652 N N . LYS A 1 82 ? 16.221 -31.180 -23.612 1.00 34.34 82 LYS A N 1
ATOM 653 C CA . LYS A 1 82 ? 15.383 -30.056 -24.069 1.00 34.34 82 LYS A CA 1
ATOM 654 C C . LYS A 1 82 ? 14.332 -29.647 -23.036 1.00 34.34 82 LYS A C 1
ATOM 656 O O . LYS A 1 82 ? 14.025 -28.461 -22.947 1.00 34.34 82 LYS A O 1
ATOM 661 N N . GLU A 1 83 ? 13.869 -30.573 -22.199 1.00 37.72 83 GLU A N 1
ATOM 662 C CA . GLU A 1 83 ? 12.947 -30.265 -21.094 1.00 37.72 83 GLU A CA 1
ATOM 663 C C . GLU A 1 83 ? 13.599 -29.389 -20.005 1.00 37.72 83 GLU A C 1
ATOM 665 O O . GLU A 1 83 ? 12.919 -28.621 -19.331 1.00 37.72 83 GLU A O 1
ATOM 670 N N . HIS A 1 84 ? 14.933 -29.406 -19.900 1.00 43.03 84 HIS A N 1
ATOM 671 C CA . HIS A 1 84 ? 15.698 -28.601 -18.938 1.00 43.03 84 HIS A CA 1
ATOM 672 C C . HIS A 1 84 ? 16.152 -27.212 -19.435 1.00 43.03 84 HIS A C 1
ATOM 674 O O . HIS A 1 84 ? 16.850 -26.506 -18.709 1.00 43.03 84 HIS A O 1
ATOM 680 N N . MET A 1 85 ? 15.753 -26.779 -20.639 1.00 37.44 85 MET A N 1
ATOM 681 C CA . MET A 1 85 ? 16.063 -25.432 -21.164 1.00 37.44 85 MET A CA 1
ATOM 682 C C . MET A 1 85 ? 14.835 -24.537 -21.393 1.00 37.44 85 MET A C 1
ATOM 684 O O . MET A 1 85 ? 14.964 -23.423 -21.896 1.00 37.44 85 MET A O 1
ATOM 688 N N . GLY A 1 86 ? 13.659 -24.957 -20.922 1.00 35.12 86 GLY A N 1
ATOM 689 C CA . GLY A 1 86 ? 12.446 -24.136 -20.851 1.00 35.12 86 GLY A CA 1
ATOM 690 C C . GLY A 1 86 ? 12.448 -23.089 -19.730 1.00 35.12 86 GLY A C 1
ATOM 691 O O . GLY A 1 86 ? 11.399 -22.842 -19.139 1.00 35.12 86 GLY A O 1
ATOM 692 N N . ASN A 1 87 ? 13.589 -22.461 -19.410 1.00 43.41 87 ASN A N 1
ATOM 693 C CA . ASN A 1 87 ? 13.662 -21.391 -18.404 1.00 43.41 87 ASN A CA 1
ATOM 694 C C . ASN A 1 87 ? 13.151 -20.053 -18.974 1.00 43.41 87 ASN A C 1
ATOM 696 O O . ASN A 1 87 ? 13.846 -19.036 -18.968 1.00 43.41 87 ASN A O 1
ATOM 700 N N . ALA A 1 88 ? 11.919 -20.065 -19.485 1.00 43.44 88 ALA A N 1
ATOM 701 C CA . ALA A 1 88 ? 11.155 -18.849 -19.691 1.00 43.44 88 ALA A CA 1
ATOM 702 C C . ALA A 1 88 ? 11.040 -18.137 -18.338 1.00 43.44 88 ALA A C 1
ATOM 704 O O . ALA A 1 88 ? 10.663 -18.767 -17.347 1.00 43.44 88 ALA A O 1
ATOM 705 N N . PHE A 1 89 ? 11.364 -16.839 -18.302 1.00 50.28 89 PHE A N 1
ATOM 706 C CA . PHE A 1 89 ? 11.218 -16.000 -17.110 1.00 50.28 89 PHE A CA 1
ATOM 707 C C . PHE A 1 89 ? 9.867 -16.287 -16.457 1.00 50.28 89 PHE A C 1
ATOM 709 O O . PHE A 1 89 ? 8.823 -16.115 -17.090 1.00 50.28 89 PHE A O 1
ATOM 716 N N . LYS A 1 90 ? 9.905 -16.819 -15.230 1.00 63.69 90 LYS A N 1
ATOM 717 C CA . LYS A 1 90 ? 8.747 -17.446 -14.593 1.00 63.69 90 LYS A CA 1
ATOM 718 C C . LYS A 1 90 ? 7.734 -16.362 -14.227 1.00 63.69 90 LYS A C 1
ATOM 720 O O . LYS A 1 90 ? 7.821 -15.782 -13.150 1.00 63.69 90 LYS A O 1
ATOM 725 N N . LYS A 1 91 ? 6.841 -16.072 -15.181 1.00 79.69 91 LYS A N 1
ATOM 726 C CA . LYS A 1 91 ? 5.853 -14.986 -15.159 1.00 79.69 91 LYS A CA 1
ATOM 727 C C . LYS A 1 91 ? 5.151 -14.924 -13.808 1.00 79.69 91 LYS A C 1
ATOM 729 O O . LYS A 1 91 ? 4.754 -15.966 -13.280 1.00 79.69 91 LYS A O 1
ATOM 734 N N . CYS A 1 92 ? 4.968 -13.719 -13.278 1.00 87.06 92 CYS A N 1
ATOM 735 C CA . CYS A 1 92 ? 4.219 -13.543 -12.042 1.00 87.06 92 CYS A CA 1
ATOM 736 C C . CYS A 1 92 ? 2.739 -13.825 -12.322 1.00 87.06 92 CYS A C 1
ATOM 738 O O . CYS A 1 92 ? 2.150 -13.133 -13.156 1.00 87.06 92 CYS A O 1
ATOM 740 N N . PRO A 1 93 ? 2.130 -14.845 -11.689 1.00 89.69 93 PRO A N 1
ATOM 741 C CA . PRO A 1 93 ? 0.735 -15.165 -11.934 1.00 89.69 93 PRO A CA 1
ATOM 742 C C . PRO A 1 93 ? -0.153 -14.062 -11.362 1.00 89.69 93 PRO A C 1
ATOM 744 O O . PRO A 1 93 ? 0.118 -13.528 -10.281 1.00 89.69 93 PRO A O 1
ATOM 747 N N . GLU A 1 94 ? -1.236 -13.756 -12.068 1.00 92.50 94 GLU A N 1
ATOM 748 C CA . GLU A 1 94 ? -2.329 -12.975 -11.500 1.00 92.50 94 GLU A CA 1
ATOM 749 C C . GLU A 1 94 ? -2.886 -13.720 -10.280 1.00 92.50 94 GLU A C 1
ATOM 751 O O . GLU A 1 94 ? -3.158 -14.921 -10.332 1.00 92.50 94 GLU A O 1
ATOM 756 N N . LEU A 1 95 ? -3.002 -13.011 -9.162 1.00 91.12 95 LEU A N 1
ATOM 757 C CA . LEU A 1 95 ? -3.538 -13.522 -7.914 1.00 91.12 95 LEU A CA 1
ATOM 758 C C . LEU A 1 95 ? -4.846 -12.768 -7.634 1.00 91.12 95 LEU A C 1
ATOM 760 O O . LEU A 1 95 ? -4.785 -11.602 -7.215 1.00 91.12 95 LEU A O 1
ATOM 764 N N . PRO A 1 96 ? -6.023 -13.395 -7.833 1.00 88.50 96 PRO A N 1
ATOM 765 C CA . PRO A 1 96 ? -7.283 -12.803 -7.394 1.00 88.50 96 PRO A CA 1
ATOM 766 C C . PRO A 1 96 ? -7.251 -12.579 -5.878 1.00 88.50 96 PRO A C 1
ATOM 768 O O . PRO A 1 96 ? -6.397 -13.126 -5.176 1.00 88.50 96 PRO A O 1
ATOM 771 N N . VAL A 1 97 ? -8.156 -11.753 -5.359 1.00 82.00 97 VAL A N 1
ATOM 772 C CA . VAL A 1 97 ? -8.395 -11.696 -3.911 1.00 82.00 97 VAL A CA 1
ATOM 773 C C . VAL A 1 97 ? -9.135 -12.986 -3.538 1.00 82.00 97 VAL A C 1
ATOM 775 O O . VAL A 1 97 ? -10.226 -13.193 -4.065 1.00 82.00 97 VAL A O 1
ATOM 778 N N . PRO A 1 98 ? -8.561 -13.890 -2.720 1.00 77.38 98 PRO A N 1
ATOM 779 C CA . PRO A 1 98 ? -9.286 -15.069 -2.265 1.00 77.38 98 PRO A CA 1
ATOM 780 C C . PRO A 1 98 ? -10.428 -14.661 -1.338 1.00 77.38 98 PRO A C 1
ATOM 782 O O . PRO A 1 98 ? -10.302 -13.682 -0.600 1.00 77.38 98 PRO A O 1
ATOM 785 N N . ASP A 1 99 ? -11.505 -15.439 -1.345 1.00 84.06 99 ASP A N 1
ATOM 786 C CA . ASP A 1 99 ? -12.507 -15.356 -0.291 1.00 84.06 99 ASP A CA 1
ATOM 787 C C . ASP A 1 99 ? -11.898 -15.906 1.009 1.00 84.06 99 ASP A C 1
ATOM 789 O O . ASP A 1 99 ? -11.462 -17.059 1.072 1.00 84.06 99 ASP A O 1
ATOM 793 N N . TYR A 1 100 ? -11.813 -15.045 2.020 1.00 82.69 100 TYR A N 1
ATOM 794 C CA . TYR A 1 100 ? -11.339 -15.380 3.363 1.00 82.69 100 TYR A CA 1
ATOM 795 C C . TYR A 1 100 ? -12.494 -15.467 4.376 1.00 82.69 100 TYR A C 1
ATOM 797 O O . TYR A 1 100 ? -12.250 -15.709 5.557 1.00 82.69 100 TYR A O 1
ATOM 805 N N . GLY A 1 101 ? -13.741 -15.289 3.930 1.00 89.00 101 GLY A N 1
ATOM 806 C CA . GLY A 1 101 ? -14.919 -15.166 4.778 1.00 89.00 101 GLY A CA 1
ATOM 807 C C . GLY A 1 101 ? -15.031 -13.806 5.476 1.00 89.00 101 GLY A C 1
ATOM 808 O O . GLY A 1 101 ? -14.091 -13.012 5.539 1.00 89.00 101 GLY A O 1
ATOM 809 N N . GLU A 1 102 ? -16.206 -13.553 6.052 1.00 91.38 102 GLU A N 1
ATOM 810 C CA . GLU A 1 102 ? -16.587 -12.238 6.588 1.00 91.38 102 GLU A CA 1
ATOM 811 C C . GLU A 1 102 ? -15.726 -11.727 7.752 1.00 91.38 102 GLU A C 1
ATOM 813 O O . GLU A 1 102 ? -15.694 -10.523 8.004 1.00 91.38 102 GLU A O 1
ATOM 818 N N . GLU A 1 103 ? -14.997 -12.603 8.449 1.00 95.06 103 GLU A N 1
ATOM 819 C CA . GLU A 1 103 ? -14.081 -12.224 9.536 1.00 95.06 103 GLU A CA 1
ATOM 820 C C . GLU A 1 103 ? -12.857 -11.421 9.065 1.00 95.06 103 GLU A C 1
ATOM 822 O O . GLU A 1 103 ? -12.208 -10.751 9.878 1.00 95.06 103 GLU A O 1
ATOM 827 N N . TYR A 1 104 ? -12.526 -11.492 7.774 1.00 96.94 104 TYR A N 1
ATOM 828 C CA . TYR A 1 104 ? -11.296 -10.950 7.209 1.00 96.94 104 TYR A CA 1
ATOM 829 C C . TYR A 1 104 ? -11.570 -9.858 6.181 1.00 96.94 104 TYR A C 1
ATOM 831 O O . TYR A 1 104 ? -12.605 -9.821 5.520 1.00 96.94 104 TYR A O 1
ATOM 839 N N . GLU A 1 105 ? -10.599 -8.970 6.023 1.00 97.06 105 GLU A N 1
ATOM 840 C CA . GLU A 1 105 ? -10.566 -7.980 4.956 1.00 97.06 105 GLU A CA 1
ATOM 841 C C . GLU A 1 105 ? -9.159 -7.924 4.343 1.00 97.06 105 GLU A C 1
ATOM 843 O O . GLU A 1 105 ? -8.179 -8.418 4.914 1.00 97.06 105 GLU A O 1
ATOM 848 N N . VAL A 1 106 ? -9.071 -7.372 3.132 1.00 97.81 106 VAL A N 1
ATOM 849 C CA . VAL A 1 106 ? -7.843 -7.306 2.346 1.00 97.81 106 VAL A CA 1
ATOM 850 C C . VAL A 1 106 ? -7.526 -5.864 1.967 1.00 97.81 106 VAL A C 1
ATOM 852 O O . VAL A 1 106 ? -8.343 -5.179 1.353 1.00 97.81 106 VAL A O 1
ATOM 855 N N . ALA A 1 107 ? -6.301 -5.436 2.272 1.00 98.31 107 ALA A N 1
ATOM 856 C CA . ALA A 1 107 ? -5.727 -4.173 1.817 1.00 98.31 107 ALA A CA 1
ATOM 857 C C . ALA A 1 107 ? -4.589 -4.425 0.820 1.00 98.31 107 ALA A C 1
ATOM 859 O O . ALA A 1 107 ? -3.849 -5.403 0.947 1.00 98.31 107 ALA A O 1
ATOM 860 N N . THR A 1 108 ? -4.431 -3.544 -0.171 1.00 98.62 108 THR A N 1
ATOM 861 C CA . THR A 1 108 ? -3.308 -3.584 -1.123 1.00 98.62 108 THR A CA 1
ATOM 862 C C . THR A 1 108 ? -2.631 -2.213 -1.156 1.00 98.62 108 THR A C 1
ATOM 864 O O . THR A 1 108 ? -3.277 -1.213 -1.464 1.00 98.62 108 THR A O 1
ATOM 867 N N . LEU A 1 109 ? -1.342 -2.158 -0.811 1.00 98.75 109 LEU A N 1
ATOM 868 C CA . LEU A 1 109 ? -0.611 -0.918 -0.518 1.00 98.75 109 LEU A CA 1
ATOM 869 C C . LEU A 1 109 ? 0.729 -0.854 -1.264 1.00 98.75 109 LEU A C 1
ATOM 871 O O . LEU A 1 109 ? 1.464 -1.841 -1.293 1.00 98.75 109 LEU A O 1
ATOM 875 N N . GLY A 1 110 ? 1.068 0.315 -1.808 1.00 98.50 110 GLY A N 1
ATOM 876 C CA . GLY A 1 110 ? 2.386 0.668 -2.340 1.00 98.50 110 GLY A CA 1
ATOM 877 C C . GLY A 1 110 ? 3.109 1.614 -1.378 1.00 98.50 110 GLY A C 1
ATOM 878 O O . GLY A 1 110 ? 2.574 2.660 -1.008 1.00 98.50 110 GLY A O 1
ATOM 879 N N . MET A 1 111 ? 4.306 1.220 -0.932 1.00 97.94 111 MET A N 1
ATOM 880 C CA . MET A 1 111 ? 5.044 1.856 0.178 1.00 97.94 111 MET A CA 1
ATOM 881 C C . MET A 1 111 ? 6.559 1.946 -0.098 1.00 97.94 111 MET A C 1
ATOM 883 O O . MET A 1 111 ? 7.376 1.925 0.821 1.00 97.94 111 MET A O 1
ATOM 887 N N . GLY A 1 112 ? 6.950 2.016 -1.372 1.00 96.75 112 GLY A N 1
ATOM 888 C CA . GLY A 1 112 ? 8.340 1.845 -1.796 1.00 96.75 112 GLY A CA 1
ATOM 889 C C . GLY A 1 112 ? 8.704 0.370 -1.983 1.00 96.75 112 GLY A C 1
ATOM 890 O O . GLY A 1 112 ? 7.855 -0.416 -2.394 1.00 96.75 112 GLY A O 1
ATOM 891 N N . CYS A 1 113 ? 9.958 -0.001 -1.701 1.00 96.56 113 CYS A N 1
ATOM 892 C CA . CYS A 1 113 ? 10.419 -1.391 -1.809 1.00 96.56 113 CYS A CA 1
ATOM 893 C C . CYS A 1 113 ? 9.592 -2.310 -0.899 1.00 96.56 113 CYS A C 1
ATOM 895 O O . CYS A 1 113 ? 9.601 -2.149 0.323 1.00 96.56 113 CYS A O 1
ATOM 897 N N . PHE A 1 114 ? 8.902 -3.292 -1.481 1.00 97.94 114 PHE A N 1
ATOM 898 C CA . PHE A 1 114 ? 7.880 -4.089 -0.789 1.00 97.94 114 PHE A CA 1
ATOM 899 C C . PHE A 1 114 ? 8.393 -5.015 0.334 1.00 97.94 114 PHE A C 1
ATOM 901 O O . PHE A 1 114 ? 7.594 -5.523 1.123 1.00 97.94 114 PHE A O 1
ATOM 908 N N . TRP A 1 115 ? 9.711 -5.201 0.472 1.00 97.31 115 TRP A N 1
ATOM 909 C CA . TRP A 1 115 ? 10.315 -6.108 1.454 1.00 97.31 115 TRP A CA 1
ATOM 910 C C . TRP A 1 115 ? 10.141 -5.649 2.907 1.00 97.31 115 TRP A C 1
ATOM 912 O O . TRP A 1 115 ? 9.840 -6.473 3.776 1.00 97.31 115 TRP A O 1
ATOM 922 N N . SER A 1 116 ? 10.322 -4.354 3.186 1.00 96.12 116 SER A N 1
ATOM 923 C CA . SER A 1 116 ? 10.135 -3.806 4.539 1.00 96.12 116 SER A CA 1
ATOM 924 C C . SER A 1 116 ? 8.651 -3.754 4.938 1.00 96.12 116 SER A C 1
ATOM 926 O O . SER A 1 116 ? 8.325 -4.321 5.984 1.00 96.12 116 SER A O 1
ATOM 928 N N . PRO A 1 117 ? 7.728 -3.231 4.099 1.00 97.12 117 PRO A N 1
ATOM 929 C CA . PRO A 1 117 ? 6.288 -3.301 4.347 1.00 97.12 117 PRO A CA 1
ATOM 930 C C . PRO A 1 117 ? 5.777 -4.723 4.597 1.00 97.12 117 PRO A C 1
ATOM 932 O O . PRO A 1 117 ? 5.037 -4.943 5.555 1.00 97.12 117 PRO A O 1
ATOM 935 N N . GLU A 1 118 ? 6.193 -5.716 3.797 1.00 98.06 118 GLU A N 1
ATOM 936 C CA . GLU A 1 118 ? 5.777 -7.109 4.009 1.00 98.06 118 GLU A CA 1
ATOM 937 C C . GLU A 1 118 ? 6.170 -7.608 5.399 1.00 98.06 118 GLU A C 1
ATOM 939 O O . GLU A 1 118 ? 5.336 -8.172 6.108 1.00 98.06 118 GLU A O 1
ATOM 944 N N . LYS A 1 119 ? 7.427 -7.384 5.796 1.00 96.50 119 LYS A N 1
ATOM 945 C CA . LYS A 1 119 ? 7.962 -7.788 7.099 1.00 96.50 119 LYS A CA 1
ATOM 946 C C . LYS A 1 119 ? 7.210 -7.109 8.250 1.00 96.50 119 LYS A C 1
ATOM 948 O O . LYS A 1 119 ? 6.881 -7.769 9.233 1.00 96.50 119 LYS A O 1
ATOM 953 N N . GLU A 1 120 ? 6.931 -5.814 8.137 1.00 96.12 120 GLU A N 1
ATOM 954 C CA . GLU A 1 120 ? 6.264 -5.023 9.178 1.00 96.12 120 GLU A CA 1
ATOM 955 C C . GLU A 1 120 ? 4.790 -5.396 9.357 1.00 96.12 120 GLU A C 1
ATOM 957 O O . GLU A 1 120 ? 4.334 -5.582 10.488 1.00 96.12 120 GLU A O 1
ATOM 962 N N . PHE A 1 121 ? 4.039 -5.565 8.265 1.00 97.88 121 PHE A N 1
ATOM 963 C CA . PHE A 1 121 ? 2.659 -6.047 8.354 1.00 97.88 121 PHE A CA 1
ATOM 964 C C . PHE A 1 121 ? 2.597 -7.504 8.820 1.00 97.88 121 PHE A C 1
ATOM 966 O O . PHE A 1 121 ? 1.776 -7.818 9.675 1.00 97.88 121 PHE A O 1
ATOM 973 N N . ARG A 1 122 ? 3.514 -8.375 8.377 1.00 96.31 122 ARG A N 1
ATOM 974 C CA . ARG A 1 122 ? 3.589 -9.775 8.840 1.00 96.31 122 ARG A CA 1
ATOM 975 C C . ARG A 1 122 ? 3.879 -9.909 10.340 1.00 96.31 122 ARG A C 1
ATOM 977 O O . ARG A 1 122 ? 3.520 -10.918 10.932 1.00 96.31 122 ARG A O 1
ATOM 984 N N . ALA A 1 123 ? 4.514 -8.908 10.948 1.00 95.69 123 ALA A N 1
ATOM 985 C CA . ALA A 1 123 ? 4.769 -8.841 12.388 1.00 95.69 123 ALA A CA 1
ATOM 986 C C . ALA A 1 123 ? 3.639 -8.159 13.194 1.00 95.69 123 ALA A C 1
ATOM 988 O O . ALA A 1 123 ? 3.770 -7.987 14.404 1.00 95.69 123 ALA A O 1
ATOM 989 N N . THR A 1 124 ? 2.549 -7.728 12.550 1.00 96.88 124 THR A N 1
ATOM 990 C CA . THR A 1 124 ? 1.457 -6.989 13.200 1.00 96.88 124 THR A CA 1
ATOM 991 C C . THR A 1 124 ? 0.347 -7.949 13.647 1.00 96.88 124 THR A C 1
ATOM 993 O O . THR A 1 124 ? -0.241 -8.650 12.829 1.00 96.88 124 THR A O 1
ATOM 996 N N . ASN A 1 125 ? 0.048 -7.988 14.950 1.00 96.62 125 ASN A N 1
ATOM 997 C CA . ASN A 1 125 ? -0.970 -8.882 15.515 1.00 96.62 125 ASN A CA 1
ATOM 998 C C . ASN A 1 125 ? -2.352 -8.659 14.876 1.00 96.62 125 ASN A C 1
ATOM 1000 O O . ASN A 1 125 ? -2.835 -7.536 14.853 1.00 96.62 125 ASN A O 1
ATOM 1004 N N . GLY A 1 126 ? -3.004 -9.724 14.405 1.00 96.56 126 GLY A N 1
ATOM 1005 C CA . GLY A 1 126 ? -4.285 -9.645 13.692 1.00 96.56 126 GLY A CA 1
ATOM 1006 C C . GLY A 1 126 ? -4.159 -9.592 12.164 1.00 96.56 126 GLY A C 1
ATOM 1007 O O . GLY A 1 126 ? -5.161 -9.800 11.479 1.00 96.56 126 GLY A O 1
ATOM 1008 N N . VAL A 1 127 ? -2.949 -9.402 11.622 1.00 97.56 127 VAL A N 1
ATOM 1009 C CA . VAL A 1 127 ? -2.629 -9.748 10.229 1.00 97.56 127 VAL A CA 1
ATOM 1010 C C . VAL A 1 127 ? -2.425 -11.260 10.142 1.00 97.56 127 VAL A C 1
ATOM 1012 O O . VAL A 1 127 ? -1.631 -11.830 10.884 1.00 97.56 127 VAL A O 1
ATOM 1015 N N . GLU A 1 128 ? -3.144 -11.906 9.230 1.00 96.19 128 GLU A N 1
ATOM 1016 C CA . GLU A 1 128 ? -3.083 -13.354 9.009 1.00 96.19 128 GLU A CA 1
ATOM 1017 C C . GLU A 1 128 ? -2.037 -13.712 7.949 1.00 96.19 128 GLU A C 1
ATOM 1019 O O . GLU A 1 128 ? -1.272 -14.666 8.085 1.00 96.19 128 GLU A O 1
ATOM 1024 N N . HIS A 1 129 ? -1.993 -12.936 6.863 1.00 94.25 129 HIS A N 1
ATOM 1025 C CA . HIS A 1 129 ? -1.170 -13.264 5.710 1.00 94.25 129 HIS A CA 1
ATOM 1026 C C . HIS A 1 129 ? -0.741 -12.017 4.935 1.00 94.25 129 HIS A C 1
ATOM 1028 O O . HIS A 1 129 ? -1.525 -11.090 4.735 1.00 94.25 129 HIS A O 1
ATOM 1034 N N .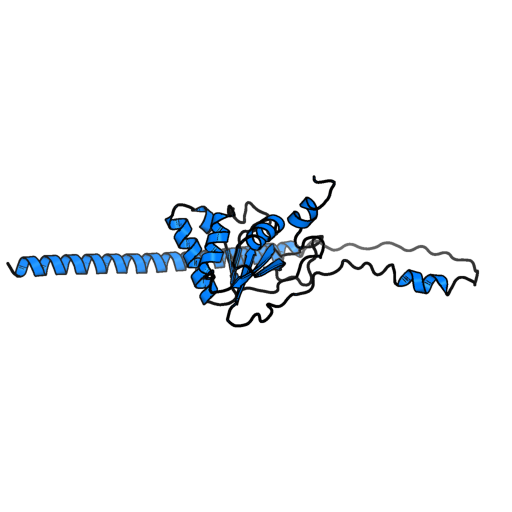 THR A 1 130 ? 0.498 -12.021 4.441 1.00 97.38 130 THR A N 1
ATOM 1035 C CA . THR A 1 130 ? 1.018 -11.003 3.520 1.00 97.38 130 THR A CA 1
ATOM 1036 C C . THR A 1 130 ? 1.637 -11.643 2.280 1.00 97.38 130 THR A C 1
ATOM 1038 O O . THR A 1 130 ? 2.263 -12.709 2.356 1.00 97.38 130 THR A O 1
ATOM 1041 N N . VAL A 1 131 ? 1.442 -10.984 1.133 1.00 98.00 131 VAL A N 1
ATOM 1042 C CA . VAL A 1 131 ? 1.991 -11.349 -0.183 1.00 98.00 131 VAL A CA 1
ATOM 1043 C C . VAL A 1 131 ? 2.544 -10.101 -0.852 1.00 98.00 131 VAL A C 1
ATOM 1045 O O . VAL A 1 131 ? 1.853 -9.087 -0.910 1.00 98.00 131 VAL A O 1
ATOM 1048 N N . VAL A 1 132 ? 3.740 -10.193 -1.428 1.00 98.56 132 VAL A N 1
ATOM 1049 C CA . VAL A 1 132 ? 4.296 -9.127 -2.274 1.00 98.56 132 VAL A CA 1
ATOM 1050 C C . VAL A 1 132 ? 4.019 -9.364 -3.758 1.00 98.56 132 VAL A C 1
ATOM 1052 O O . VAL A 1 132 ? 3.918 -10.507 -4.217 1.00 98.56 132 VAL A O 1
ATOM 1055 N N . GLY A 1 133 ? 3.861 -8.286 -4.519 1.00 98.19 133 GLY A N 1
ATOM 1056 C CA . GLY A 1 133 ? 3.453 -8.346 -5.917 1.00 98.19 133 GLY A CA 1
ATOM 1057 C C . GLY A 1 133 ? 3.536 -7.016 -6.651 1.00 98.19 133 GLY A C 1
ATOM 1058 O O . GLY A 1 133 ? 4.128 -6.054 -6.166 1.00 98.19 133 GLY A O 1
ATOM 1059 N N . TYR A 1 134 ? 2.931 -6.999 -7.834 1.00 98.25 134 TYR A N 1
ATOM 1060 C CA . TYR A 1 134 ? 2.923 -5.885 -8.775 1.00 98.25 134 TYR A CA 1
ATOM 1061 C C . TYR A 1 134 ? 1.474 -5.550 -9.147 1.00 98.25 134 TYR A C 1
ATOM 1063 O O . TYR A 1 134 ? 0.706 -6.455 -9.478 1.00 98.25 134 TYR A O 1
ATOM 1071 N N . THR A 1 135 ? 1.078 -4.280 -9.055 1.00 98.31 135 THR A N 1
ATOM 1072 C CA . THR A 1 135 ? -0.271 -3.806 -9.428 1.00 98.31 135 THR A CA 1
ATOM 1073 C C . THR A 1 135 ? -0.248 -2.322 -9.823 1.00 98.31 135 THR A C 1
ATOM 1075 O O . THR A 1 135 ? 0.794 -1.663 -9.775 1.00 98.31 135 THR A O 1
ATOM 1078 N N . GLY A 1 136 ? -1.396 -1.785 -10.240 1.00 97.25 136 GLY A N 1
ATOM 1079 C CA . GLY A 1 136 ? -1.567 -0.380 -10.620 1.00 97.25 136 GLY A CA 1
ATOM 1080 C C . GLY A 1 136 ? -1.001 -0.021 -11.999 1.00 97.25 136 GLY A C 1
ATOM 1081 O O . GLY A 1 136 ? -0.857 1.170 -12.292 1.00 97.25 136 GLY A O 1
ATOM 1082 N N . GLY A 1 137 ? -0.661 -1.028 -12.811 1.00 96.44 137 GLY A N 1
ATOM 1083 C CA . GLY A 1 137 ? -0.351 -0.934 -14.238 1.00 96.44 137 GLY A CA 1
ATOM 1084 C C . GLY A 1 137 ? -1.397 -1.632 -15.117 1.00 96.44 137 GLY A C 1
ATOM 1085 O O . GLY A 1 137 ? -2.193 -2.441 -14.635 1.00 96.44 137 GLY A O 1
ATOM 1086 N N . SER A 1 138 ? -1.403 -1.307 -16.409 1.00 95.19 138 SER A N 1
ATOM 1087 C CA . SER A 1 138 ? -2.257 -1.915 -17.436 1.00 95.19 138 SER A CA 1
ATOM 1088 C C . SER A 1 138 ? -1.634 -3.131 -18.122 1.00 95.19 138 SER A C 1
ATOM 1090 O O . SER A 1 138 ? -2.366 -3.971 -18.644 1.00 95.19 138 SER A O 1
ATOM 1092 N N . GLU A 1 139 ? -0.304 -3.247 -18.120 1.00 93.62 139 GLU A N 1
ATOM 1093 C CA . GLU A 1 139 ? 0.388 -4.338 -18.805 1.00 93.62 139 GLU A CA 1
ATOM 1094 C C . GLU A 1 139 ? 0.183 -5.700 -18.123 1.00 93.62 139 GLU A C 1
ATOM 1096 O O . GLU A 1 139 ? -0.045 -5.798 -16.911 1.00 93.62 139 GLU A O 1
ATOM 1101 N N . LEU A 1 140 ? 0.273 -6.785 -18.897 1.00 93.56 140 LEU A N 1
ATOM 1102 C CA . LEU A 1 140 ? 0.013 -8.141 -18.405 1.00 93.56 140 LEU A CA 1
ATOM 1103 C C . LEU A 1 140 ? 1.301 -8.917 -18.098 1.00 93.56 140 LEU A C 1
ATOM 1105 O O . LEU A 1 140 ? 2.257 -8.892 -18.866 1.00 93.56 140 LEU A O 1
ATOM 1109 N N . ASN A 1 141 ? 1.265 -9.740 -17.046 1.00 90.56 141 ASN A N 1
ATOM 1110 C CA . ASN A 1 141 ? 2.339 -10.672 -16.663 1.00 90.56 141 ASN A CA 1
ATOM 1111 C C . ASN A 1 141 ? 3.722 -10.019 -16.393 1.00 90.56 141 ASN A C 1
ATOM 1113 O O . ASN A 1 141 ? 4.721 -10.476 -16.963 1.00 90.56 141 ASN A O 1
ATOM 1117 N N . PRO A 1 142 ? 3.822 -8.994 -15.523 1.00 94.75 142 PRO A N 1
ATOM 1118 C CA . PRO A 1 142 ? 5.107 -8.432 -15.110 1.00 94.75 142 PRO A CA 1
ATOM 1119 C C . PRO A 1 142 ? 6.032 -9.479 -14.460 1.00 94.75 142 PRO A C 1
ATOM 1121 O O . PRO A 1 142 ? 5.620 -10.555 -14.016 1.00 94.75 142 PRO A O 1
ATOM 1124 N N . THR A 1 143 ? 7.315 -9.141 -14.382 1.00 94.69 143 THR A N 1
ATOM 1125 C CA . THR A 1 143 ? 8.352 -9.867 -13.622 1.00 94.69 143 THR A CA 1
ATOM 1126 C C . THR A 1 143 ? 9.249 -8.846 -12.936 1.00 94.69 143 THR A C 1
ATOM 1128 O O . THR A 1 143 ? 9.274 -7.697 -13.366 1.00 94.69 143 THR A O 1
ATOM 1131 N N . TYR A 1 144 ? 10.051 -9.222 -11.941 1.00 93.19 144 TYR A N 1
ATOM 1132 C CA . TYR A 1 144 ? 10.955 -8.246 -11.316 1.00 93.19 144 TYR A CA 1
ATOM 1133 C C . TYR A 1 144 ? 11.919 -7.583 -12.317 1.00 93.19 144 TYR A C 1
ATOM 1135 O O . TYR A 1 144 ? 12.182 -6.386 -12.258 1.00 93.19 144 TYR A O 1
ATOM 1143 N N . LYS A 1 145 ? 12.410 -8.358 -13.295 1.00 92.00 145 LYS A N 1
ATOM 1144 C CA . LYS A 1 145 ? 13.302 -7.866 -14.362 1.00 92.00 145 LYS A CA 1
ATOM 1145 C C . LYS A 1 145 ? 12.599 -6.997 -15.409 1.00 92.00 145 LYS A C 1
ATOM 1147 O O . LYS A 1 145 ? 13.278 -6.335 -16.187 1.00 92.00 145 LYS A O 1
ATOM 1152 N N . ASN A 1 146 ? 11.271 -7.031 -15.458 1.00 92.94 146 ASN A N 1
ATOM 1153 C CA . ASN A 1 146 ? 10.453 -6.205 -16.334 1.00 92.94 146 ASN A CA 1
ATOM 1154 C C . ASN A 1 146 ? 9.088 -5.971 -15.671 1.00 92.94 146 ASN A C 1
ATOM 1156 O O . ASN A 1 146 ? 8.120 -6.689 -15.938 1.00 92.94 146 ASN A O 1
ATOM 1160 N N . ILE A 1 147 ? 9.047 -5.001 -14.754 1.00 93.56 147 ILE A N 1
ATOM 1161 C CA . ILE A 1 147 ? 7.845 -4.637 -13.987 1.00 93.56 147 ILE A CA 1
ATOM 1162 C C . ILE A 1 147 ? 6.820 -3.862 -14.837 1.00 93.56 147 ILE A C 1
ATOM 1164 O O . ILE A 1 147 ? 5.667 -3.709 -14.433 1.00 93.56 147 ILE A O 1
ATOM 1168 N N . LEU A 1 148 ? 7.219 -3.422 -16.037 1.00 93.50 148 LEU A N 1
ATOM 1169 C CA . LEU A 1 148 ? 6.397 -2.657 -16.974 1.00 93.50 148 LEU A CA 1
ATOM 1170 C C . LEU A 1 148 ? 5.870 -1.376 -16.302 1.00 93.50 148 LEU A C 1
ATOM 1172 O O . LEU A 1 148 ? 6.661 -0.591 -15.778 1.00 93.50 148 LEU A O 1
ATOM 1176 N N . ASP A 1 149 ? 4.559 -1.148 -16.306 1.00 95.44 149 ASP A N 1
ATOM 1177 C CA . ASP A 1 149 ? 3.925 0.024 -15.706 1.00 95.44 149 ASP A CA 1
ATOM 1178 C C . ASP A 1 149 ? 3.314 -0.248 -14.316 1.00 95.44 149 ASP A C 1
ATOM 1180 O O . ASP A 1 149 ? 2.483 0.531 -13.840 1.00 95.44 149 ASP A O 1
ATOM 1184 N N . HIS A 1 150 ? 3.736 -1.312 -13.630 1.00 97.88 150 HIS A N 1
ATOM 1185 C CA . HIS A 1 150 ? 3.280 -1.630 -12.273 1.00 97.88 150 HIS A CA 1
ATOM 1186 C C . HIS A 1 150 ? 4.122 -0.967 -11.171 1.00 97.88 150 HIS A C 1
ATOM 1188 O O . HIS A 1 150 ? 5.220 -0.452 -11.389 1.00 97.88 150 HIS A O 1
ATOM 1194 N N . THR A 1 151 ? 3.576 -0.993 -9.959 1.00 98.44 151 THR A N 1
ATOM 1195 C CA . THR A 1 151 ? 4.213 -0.578 -8.704 1.00 98.44 151 THR A CA 1
ATOM 1196 C C . THR A 1 151 ? 4.368 -1.790 -7.790 1.00 98.44 151 THR A C 1
ATOM 1198 O O . THR A 1 151 ? 3.508 -2.674 -7.782 1.00 98.44 151 THR A O 1
ATOM 1201 N N . GLU A 1 152 ? 5.457 -1.838 -7.021 1.00 98.56 152 GLU A N 1
ATOM 1202 C CA . GLU A 1 152 ? 5.641 -2.821 -5.955 1.00 98.56 152 GLU A CA 1
ATOM 1203 C C . GLU A 1 152 ? 4.596 -2.634 -4.857 1.00 98.56 152 GLU A C 1
ATOM 1205 O O . GLU A 1 152 ? 4.412 -1.545 -4.312 1.00 98.56 152 GLU A O 1
ATOM 1210 N N . ALA A 1 153 ? 3.912 -3.723 -4.529 1.00 98.56 153 ALA A N 1
ATOM 1211 C CA . ALA A 1 153 ? 2.787 -3.715 -3.618 1.00 98.56 153 ALA A CA 1
ATOM 1212 C C . ALA A 1 153 ? 2.871 -4.850 -2.602 1.00 98.56 153 ALA A C 1
ATOM 1214 O O . ALA A 1 153 ? 3.308 -5.961 -2.912 1.00 98.56 153 ALA A O 1
ATOM 1215 N N . VAL A 1 154 ? 2.362 -4.583 -1.402 1.00 98.56 154 VAL A N 1
ATOM 1216 C CA . VAL A 1 154 ? 2.023 -5.602 -0.412 1.00 98.56 154 VAL A CA 1
ATOM 1217 C C . VAL A 1 154 ? 0.503 -5.752 -0.359 1.00 98.56 154 VAL A C 1
ATOM 1219 O O . VAL A 1 154 ? -0.229 -4.772 -0.226 1.00 98.56 154 VAL A O 1
ATOM 1222 N N . ARG A 1 155 ? 0.019 -6.990 -0.472 1.00 98.19 155 ARG A N 1
ATOM 1223 C CA . ARG A 1 155 ? -1.357 -7.370 -0.149 1.00 98.19 155 ARG A CA 1
ATOM 1224 C C . ARG A 1 155 ? -1.378 -7.974 1.250 1.00 98.19 155 ARG A C 1
ATOM 1226 O O . ARG A 1 155 ? -0.580 -8.865 1.547 1.00 98.19 155 ARG A O 1
ATOM 1233 N N . ILE A 1 156 ? -2.284 -7.486 2.087 1.00 98.25 156 ILE A N 1
ATOM 1234 C CA . ILE A 1 156 ? -2.382 -7.780 3.518 1.00 98.25 156 ILE A CA 1
ATOM 1235 C C . ILE A 1 156 ? -3.780 -8.320 3.785 1.00 98.25 156 ILE A C 1
ATOM 1237 O O . ILE A 1 156 ? -4.758 -7.661 3.448 1.00 98.25 156 ILE A O 1
ATOM 1241 N N . VAL A 1 157 ? -3.863 -9.497 4.396 1.00 97.88 157 VAL A N 1
ATOM 1242 C CA . VAL A 1 157 ? -5.106 -10.118 4.863 1.00 97.88 157 VAL A CA 1
ATOM 1243 C C . VAL A 1 157 ? -5.134 -9.983 6.377 1.00 97.88 157 VAL A C 1
ATOM 1245 O O . VAL A 1 157 ? -4.209 -10.448 7.047 1.00 97.88 157 VAL A O 1
ATOM 1248 N N . TYR A 1 158 ? -6.159 -9.336 6.920 1.00 98.19 158 TYR A N 1
ATOM 1249 C CA . TYR A 1 158 ? -6.259 -9.036 8.348 1.00 98.19 158 TYR A CA 1
ATOM 1250 C C . TYR A 1 158 ? -7.666 -9.304 8.877 1.00 98.19 158 TYR A C 1
ATOM 1252 O O . TYR A 1 158 ? -8.643 -9.304 8.135 1.00 98.19 158 TYR A O 1
ATOM 1260 N N . LYS A 1 159 ? -7.756 -9.561 10.179 1.00 97.75 159 LYS A N 1
ATOM 1261 C CA . LYS A 1 159 ? -9.003 -9.861 10.888 1.00 97.75 159 LYS A CA 1
ATOM 1262 C C . LYS A 1 159 ? -9.715 -8.558 11.268 1.00 97.75 159 LYS A C 1
ATOM 1264 O O . LYS A 1 159 ? -9.176 -7.791 12.070 1.00 97.75 159 LYS A O 1
ATOM 1269 N N . LYS A 1 160 ? -10.947 -8.351 10.781 1.00 97.06 160 LYS A N 1
ATOM 1270 C CA . LYS A 1 160 ? -11.762 -7.135 11.013 1.00 97.06 160 LYS A CA 1
ATOM 1271 C C . LYS A 1 160 ? -11.965 -6.811 12.503 1.00 97.06 160 LYS A C 1
ATOM 1273 O O . LYS A 1 160 ? -12.132 -5.658 12.876 1.00 97.06 160 LYS A O 1
ATOM 1278 N N . LYS A 1 161 ? -11.904 -7.823 13.382 1.00 97.38 161 LYS A N 1
ATOM 1279 C CA . LYS A 1 161 ? -12.016 -7.657 14.846 1.00 97.38 161 LYS A CA 1
ATOM 1280 C C . LYS A 1 161 ? -10.823 -6.963 15.521 1.00 97.38 161 LYS A C 1
ATOM 1282 O O . LYS A 1 161 ? -10.938 -6.600 16.686 1.00 97.38 161 LYS A O 1
ATOM 1287 N N . PHE A 1 162 ? -9.681 -6.845 14.839 1.00 97.62 162 PHE A N 1
ATOM 1288 C CA . PHE A 1 162 ? -8.498 -6.136 15.348 1.00 97.62 162 PHE A CA 1
ATOM 1289 C C . PHE A 1 162 ? -8.307 -4.769 14.687 1.00 97.62 162 PHE A C 1
ATOM 1291 O O . PHE A 1 162 ? -7.876 -3.839 15.361 1.00 97.62 162 PHE A O 1
ATOM 1298 N N . TYR A 1 163 ? -8.618 -4.660 13.392 1.00 98.19 163 TYR A N 1
ATOM 1299 C CA . TYR A 1 163 ? -8.410 -3.455 12.592 1.00 98.19 163 TYR A CA 1
ATOM 1300 C C . TYR A 1 163 ? -9.543 -3.262 11.591 1.00 98.19 163 TYR A C 1
ATOM 1302 O O . TYR A 1 163 ? -9.982 -4.220 10.954 1.00 98.19 163 TYR A O 1
ATOM 1310 N N . SER A 1 164 ? -9.941 -2.010 11.392 1.00 98.31 164 SER A N 1
ATOM 1311 C CA . SER A 1 164 ? -10.643 -1.558 10.193 1.00 98.31 164 SER A CA 1
ATOM 1312 C C . SER A 1 164 ? -9.658 -1.272 9.051 1.00 98.31 164 SER A C 1
ATOM 1314 O O . SER A 1 164 ? -8.448 -1.146 9.263 1.00 98.31 164 SER A O 1
ATOM 1316 N N . PHE A 1 165 ? -10.167 -1.085 7.831 1.00 98.56 165 PHE A N 1
ATOM 1317 C CA . PHE A 1 165 ? -9.349 -0.606 6.710 1.00 98.56 165 PHE A CA 1
ATOM 1318 C C . PHE A 1 165 ? -8.698 0.764 6.982 1.00 98.56 165 PHE A C 1
ATOM 1320 O O . PHE A 1 165 ? -7.576 1.021 6.541 1.00 98.56 165 PHE A O 1
ATOM 1327 N N . GLU A 1 166 ? -9.367 1.636 7.746 1.00 98.69 166 GLU A N 1
ATOM 1328 C CA . GLU A 1 166 ? -8.834 2.947 8.144 1.00 98.69 166 GLU A CA 1
ATOM 1329 C C . GLU A 1 166 ? -7.607 2.791 9.057 1.00 98.69 166 GLU A C 1
ATOM 1331 O O . GLU A 1 166 ? -6.589 3.445 8.827 1.00 98.69 166 GLU A O 1
ATOM 1336 N N . ASP A 1 167 ? -7.639 1.845 10.004 1.00 98.50 167 ASP A N 1
ATOM 1337 C CA . ASP A 1 167 ? -6.493 1.530 10.869 1.00 98.50 167 ASP A CA 1
ATOM 1338 C C . ASP A 1 167 ? -5.294 1.005 10.063 1.00 98.50 167 ASP A C 1
ATOM 1340 O O . ASP A 1 167 ? -4.153 1.394 10.317 1.00 98.50 167 ASP A O 1
ATOM 1344 N N . ILE A 1 168 ? -5.531 0.164 9.049 1.00 98.62 168 ILE A N 1
ATOM 1345 C CA . ILE A 1 168 ? -4.472 -0.326 8.150 1.00 98.62 168 ILE A CA 1
ATOM 1346 C C . ILE A 1 168 ? -3.859 0.825 7.334 1.00 98.62 168 ILE A C 1
ATOM 1348 O O . ILE A 1 168 ? -2.634 0.886 7.183 1.00 98.62 168 ILE A O 1
ATOM 1352 N N . CYS A 1 169 ? -4.677 1.775 6.871 1.00 98.62 169 CYS A N 1
ATOM 1353 C CA . CYS A 1 169 ? -4.201 2.993 6.210 1.00 98.62 169 CYS A CA 1
ATOM 1354 C C . CYS A 1 169 ? -3.397 3.891 7.167 1.00 98.62 169 CYS A C 1
ATOM 1356 O O . CYS A 1 169 ? -2.372 4.453 6.780 1.00 98.62 169 CYS A O 1
ATOM 1358 N N . GLU A 1 170 ? -3.790 3.998 8.436 1.00 98.19 170 GLU A N 1
ATOM 1359 C CA . GLU A 1 170 ? -3.008 4.728 9.435 1.00 98.19 170 GLU A CA 1
ATOM 1360 C C . GLU A 1 170 ? -1.690 4.040 9.796 1.00 98.19 170 GLU A C 1
ATOM 1362 O O . GLU A 1 170 ? -0.684 4.728 9.976 1.00 98.19 170 GLU A O 1
ATOM 1367 N N . ILE A 1 171 ? -1.661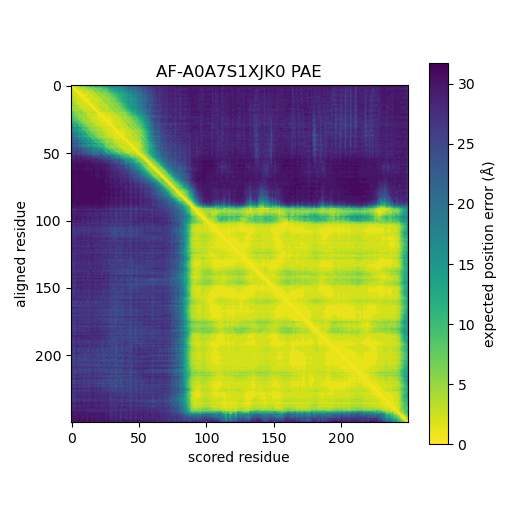 2.707 9.871 1.00 98.00 171 ILE A N 1
ATOM 1368 C CA . ILE A 1 171 ? -0.428 1.931 10.065 1.00 98.00 171 ILE A CA 1
ATOM 1369 C C . ILE A 1 171 ? 0.531 2.161 8.892 1.00 98.00 171 ILE A C 1
ATOM 1371 O O . ILE A 1 171 ? 1.720 2.377 9.123 1.00 98.00 171 ILE A O 1
ATOM 1375 N N . MET A 1 172 ? 0.019 2.177 7.656 1.00 98.06 172 MET A N 1
ATOM 1376 C CA . MET A 1 172 ? 0.783 2.537 6.456 1.00 98.06 172 MET A CA 1
ATOM 1377 C C . MET A 1 172 ? 1.396 3.934 6.593 1.00 98.06 172 MET A C 1
ATOM 1379 O O . MET A 1 172 ? 2.616 4.073 6.532 1.00 98.06 172 MET A O 1
ATOM 1383 N N . LEU A 1 173 ? 0.575 4.949 6.876 1.00 98.00 173 LEU A N 1
ATOM 1384 C CA . LEU A 1 173 ? 1.016 6.342 7.004 1.00 98.00 173 LEU A CA 1
ATOM 1385 C C . LEU A 1 173 ? 2.001 6.558 8.170 1.00 98.00 173 LEU A C 1
ATOM 1387 O O . LEU A 1 173 ? 2.871 7.415 8.083 1.00 98.00 173 LEU A O 1
ATOM 1391 N N . ASN A 1 174 ? 1.913 5.772 9.246 1.00 96.81 174 ASN A N 1
ATOM 1392 C CA . ASN A 1 174 ? 2.842 5.851 10.379 1.00 96.81 174 ASN A CA 1
ATOM 1393 C C . ASN A 1 174 ? 4.204 5.171 10.122 1.00 96.81 174 ASN A C 1
ATOM 1395 O O . ASN A 1 174 ? 5.160 5.454 10.843 1.00 96.81 174 ASN A O 1
ATOM 1399 N N . ARG A 1 175 ? 4.297 4.238 9.162 1.00 95.00 175 ARG A N 1
ATOM 1400 C CA . ARG A 1 175 ? 5.499 3.407 8.914 1.00 95.00 175 ARG A CA 1
ATOM 1401 C C . ARG A 1 175 ? 6.238 3.745 7.617 1.00 95.00 175 ARG A C 1
ATOM 1403 O O . ARG A 1 175 ? 7.266 3.152 7.310 1.00 95.00 175 ARG A O 1
ATOM 1410 N N . HIS A 1 176 ? 5.729 4.700 6.852 1.00 92.88 176 HIS A N 1
ATOM 1411 C CA . HIS A 1 176 ? 6.245 5.072 5.543 1.00 92.88 176 HIS A CA 1
ATOM 1412 C C . HIS A 1 176 ? 6.270 6.597 5.405 1.00 92.88 176 HIS A C 1
ATOM 1414 O O . HIS A 1 176 ? 5.350 7.279 5.845 1.00 92.88 176 HIS A O 1
ATOM 1420 N N . THR A 1 177 ? 7.314 7.127 4.762 1.00 92.94 177 THR A N 1
ATOM 1421 C C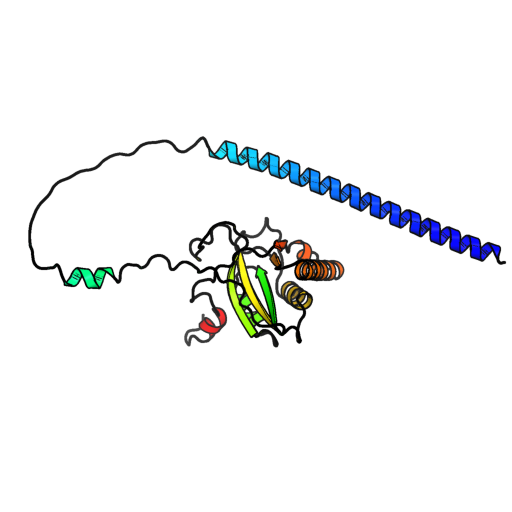A . THR A 1 177 ? 7.412 8.543 4.381 1.00 92.94 177 THR A CA 1
ATOM 1422 C C . THR A 1 177 ? 6.978 8.697 2.923 1.00 92.94 177 THR A C 1
ATOM 1424 O O . THR A 1 177 ? 7.749 8.317 2.035 1.00 92.94 177 THR A O 1
ATOM 1427 N N . PRO A 1 178 ? 5.786 9.250 2.631 1.00 96.12 178 PRO A N 1
ATOM 1428 C CA . PRO A 1 178 ? 5.369 9.478 1.258 1.00 96.12 178 PRO A CA 1
ATOM 1429 C C . PRO A 1 178 ? 6.177 10.609 0.623 1.00 96.12 178 PRO A C 1
ATOM 1431 O O . PRO A 1 178 ? 6.474 11.621 1.262 1.00 96.12 178 PRO A O 1
ATOM 1434 N N . LEU A 1 179 ? 6.501 10.449 -0.656 1.00 95.94 179 LEU A N 1
ATOM 1435 C CA . LEU A 1 179 ? 7.221 11.436 -1.457 1.00 95.94 179 LEU A CA 1
ATOM 1436 C C . LEU A 1 179 ? 6.393 11.810 -2.693 1.00 95.94 179 LEU A C 1
ATOM 1438 O O . LEU A 1 179 ? 5.626 10.974 -3.179 1.00 95.94 179 LEU A O 1
ATOM 1442 N N . PRO A 1 180 ? 6.554 13.028 -3.247 1.00 95.19 180 PRO A N 1
ATOM 1443 C CA . PRO A 1 180 ? 5.899 13.404 -4.494 1.00 95.19 180 PRO A CA 1
ATOM 1444 C C . PRO A 1 180 ? 6.179 12.379 -5.598 1.00 95.19 180 PRO A C 1
ATOM 1446 O O . PRO A 1 180 ? 7.323 11.968 -5.784 1.00 95.19 180 PRO A O 1
ATOM 1449 N N . ALA A 1 181 ? 5.172 12.032 -6.401 1.00 89.44 181 ALA A N 1
ATOM 1450 C CA . ALA A 1 181 ? 5.328 11.079 -7.509 1.00 89.44 181 ALA A CA 1
ATOM 1451 C C . ALA A 1 181 ? 6.350 11.520 -8.585 1.00 89.44 181 ALA A C 1
ATOM 1453 O O . ALA A 1 181 ? 6.783 10.710 -9.394 1.00 89.44 181 ALA A O 1
ATOM 1454 N N . THR A 1 182 ? 6.752 12.796 -8.598 1.00 93.56 182 THR A N 1
ATOM 1455 C CA . THR A 1 182 ? 7.843 13.333 -9.433 1.00 93.56 182 THR A CA 1
ATOM 1456 C C . THR A 1 182 ? 9.244 13.068 -8.872 1.00 93.56 182 THR A C 1
ATOM 1458 O O . THR A 1 182 ? 10.227 13.319 -9.559 1.00 93.56 182 THR A O 1
ATOM 1461 N N . SER A 1 183 ? 9.342 12.615 -7.621 1.00 94.56 183 SER A N 1
ATOM 1462 C CA . SER A 1 183 ? 10.584 12.430 -6.858 1.00 94.56 183 SER A CA 1
ATOM 1463 C C . SER A 1 183 ? 10.911 10.957 -6.583 1.00 94.56 183 SER A C 1
ATOM 1465 O O . SER A 1 183 ? 11.934 10.667 -5.970 1.00 94.56 183 SER A O 1
ATOM 1467 N N . VAL A 1 184 ? 10.063 10.028 -7.035 1.00 93.12 184 VAL A N 1
ATOM 14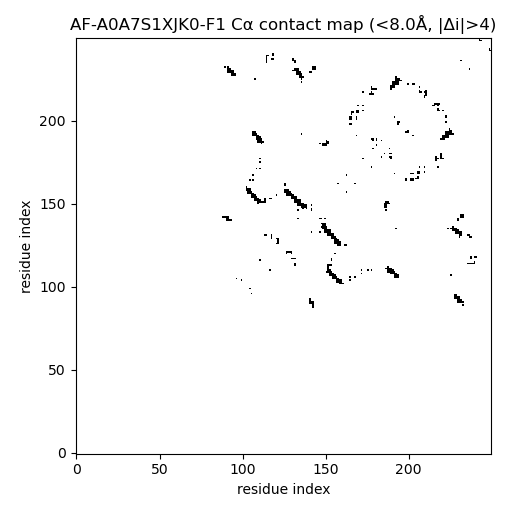68 C CA . VAL A 1 184 ? 10.249 8.572 -6.927 1.00 93.12 184 VAL A CA 1
ATOM 1469 C C . VAL A 1 184 ? 9.941 7.904 -8.264 1.00 93.12 184 VAL A C 1
ATOM 1471 O O . VAL A 1 184 ? 9.150 8.417 -9.055 1.00 93.12 184 VAL A O 1
ATOM 1474 N N . SER A 1 185 ? 10.547 6.746 -8.535 1.00 95.81 185 SER A N 1
ATOM 1475 C CA . SER A 1 185 ? 10.152 5.950 -9.699 1.00 95.81 185 SER A CA 1
ATOM 1476 C C . SER A 1 185 ? 8.736 5.396 -9.506 1.00 95.81 185 SER A C 1
ATOM 1478 O O . SER A 1 185 ? 8.286 5.157 -8.382 1.00 95.81 185 SER A O 1
ATOM 1480 N N . ARG A 1 186 ? 8.033 5.132 -10.614 1.00 96.44 186 ARG A N 1
ATOM 1481 C CA . ARG A 1 186 ? 6.682 4.549 -10.585 1.00 96.44 186 ARG A CA 1
ATOM 1482 C C . ARG A 1 186 ? 6.629 3.230 -9.805 1.00 96.44 186 ARG A C 1
ATOM 1484 O O . ARG A 1 186 ? 5.657 3.000 -9.093 1.00 96.44 186 ARG A O 1
ATOM 1491 N N . GLN A 1 187 ? 7.688 2.422 -9.878 1.00 97.44 187 GLN A N 1
ATOM 1492 C CA . GLN A 1 187 ? 7.850 1.173 -9.127 1.00 97.44 187 GLN A CA 1
ATOM 1493 C C . GLN A 1 187 ? 7.687 1.351 -7.608 1.00 97.44 187 GLN A C 1
ATOM 1495 O O . GLN A 1 187 ? 7.180 0.447 -6.958 1.00 97.44 187 GLN A O 1
ATOM 1500 N N . TYR A 1 188 ? 8.056 2.511 -7.057 1.00 97.69 188 TYR A N 1
ATOM 1501 C CA . TYR A 1 188 ? 8.132 2.765 -5.614 1.00 97.69 188 TYR A CA 1
ATOM 1502 C C . TYR A 1 188 ? 7.148 3.846 -5.120 1.00 97.69 188 TYR A C 1
ATOM 1504 O O . TYR A 1 188 ? 7.347 4.406 -4.042 1.00 97.69 188 TYR A O 1
ATOM 1512 N N . ARG A 1 189 ? 6.100 4.174 -5.897 1.00 97.31 189 ARG A N 1
ATOM 1513 C CA . ARG A 1 189 ? 5.131 5.231 -5.541 1.00 97.31 189 ARG A CA 1
ATOM 1514 C C . ARG A 1 189 ? 4.284 4.881 -4.309 1.00 97.31 189 ARG A C 1
ATOM 1516 O O . ARG A 1 189 ? 3.947 3.720 -4.087 1.00 97.31 189 ARG A O 1
ATOM 1523 N N . SER A 1 190 ? 3.890 5.910 -3.562 1.00 98.38 190 SER A N 1
ATOM 1524 C CA . SER A 1 190 ? 2.953 5.824 -2.436 1.00 98.38 190 SER A CA 1
ATOM 1525 C C . SER A 1 190 ? 1.509 5.720 -2.924 1.00 98.38 190 SER A C 1
ATOM 1527 O O . SER A 1 190 ? 1.014 6.638 -3.582 1.00 98.38 190 SER A O 1
ATOM 1529 N N . VAL A 1 191 ? 0.815 4.627 -2.611 1.00 98.75 191 VAL A N 1
ATOM 1530 C CA . VAL A 1 191 ? -0.553 4.398 -3.104 1.00 98.75 191 VAL A CA 1
ATOM 1531 C C . VAL A 1 191 ? -1.323 3.399 -2.239 1.00 98.75 191 VAL A C 1
ATOM 1533 O O . VAL A 1 191 ? -0.763 2.432 -1.727 1.00 98.75 191 VAL A O 1
ATOM 1536 N N . ILE A 1 192 ? -2.621 3.637 -2.088 1.00 98.81 192 ILE A N 1
ATOM 1537 C CA . ILE A 1 192 ? -3.603 2.723 -1.510 1.00 98.81 192 ILE A CA 1
ATOM 1538 C C . ILE A 1 192 ? -4.527 2.302 -2.655 1.00 98.81 192 ILE A C 1
ATOM 1540 O O . ILE A 1 192 ? -5.158 3.156 -3.283 1.00 98.81 192 ILE A O 1
ATOM 1544 N N . TRP A 1 193 ? -4.600 1.000 -2.936 1.00 98.75 193 TRP A N 1
ATOM 1545 C CA . TRP A 1 193 ? -5.554 0.460 -3.903 1.00 98.75 193 TRP A CA 1
ATOM 1546 C C . TRP A 1 193 ? -6.788 -0.069 -3.183 1.00 98.75 193 TRP A C 1
ATOM 1548 O O . TRP A 1 193 ? -6.678 -0.952 -2.329 1.00 98.75 193 TRP A O 1
ATOM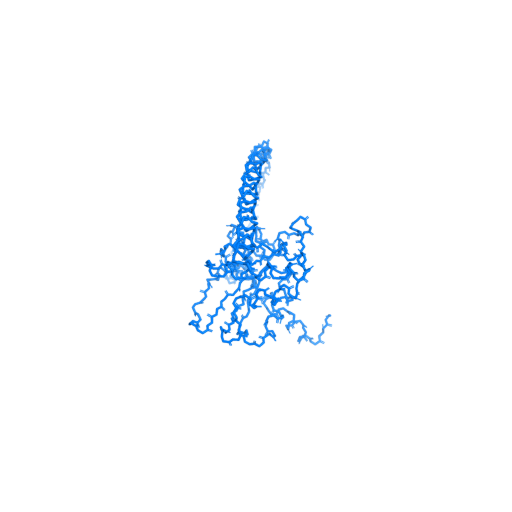 1558 N N . VAL A 1 194 ? -7.950 0.476 -3.536 1.00 98.44 194 VAL A N 1
ATOM 1559 C CA . VAL A 1 194 ? -9.227 0.234 -2.854 1.00 98.44 194 VAL A CA 1
ATOM 1560 C C . VAL A 1 194 ? -10.143 -0.652 -3.692 1.00 98.44 194 VAL A C 1
ATOM 1562 O O . VAL A 1 194 ? -10.258 -0.476 -4.903 1.00 98.44 194 VAL A O 1
ATOM 1565 N N . ALA A 1 195 ? -10.779 -1.632 -3.053 1.00 96.12 195 ALA A N 1
ATOM 1566 C CA . ALA A 1 195 ? -11.659 -2.594 -3.718 1.00 96.12 195 ALA A CA 1
ATOM 1567 C C . ALA A 1 195 ? -13.111 -2.101 -3.866 1.00 96.12 195 ALA A C 1
ATOM 1569 O O . ALA A 1 195 ? -13.864 -2.657 -4.662 1.00 96.12 195 ALA A O 1
ATOM 1570 N N . ASN A 1 196 ? -13.516 -1.093 -3.086 1.00 97.06 196 ASN A N 1
ATOM 1571 C CA . ASN A 1 196 ? -14.871 -0.540 -3.058 1.00 97.06 196 ASN A CA 1
ATOM 1572 C C . ASN A 1 196 ? -14.885 0.903 -2.497 1.00 97.06 196 ASN A C 1
ATOM 1574 O O . ASN A 1 196 ? -13.864 1.422 -2.032 1.00 97.06 196 ASN A O 1
ATOM 1578 N N . ASP A 1 197 ? -16.059 1.539 -2.516 1.00 98.44 197 ASP A N 1
ATOM 1579 C CA . ASP A 1 197 ? -16.253 2.916 -2.037 1.00 98.44 197 ASP A CA 1
ATOM 1580 C C . ASP A 1 197 ? -16.064 3.079 -0.515 1.00 98.44 197 ASP A C 1
ATOM 1582 O O . ASP A 1 197 ? -15.690 4.159 -0.051 1.00 98.44 197 ASP A O 1
ATOM 1586 N N . GLU A 1 198 ? -16.267 2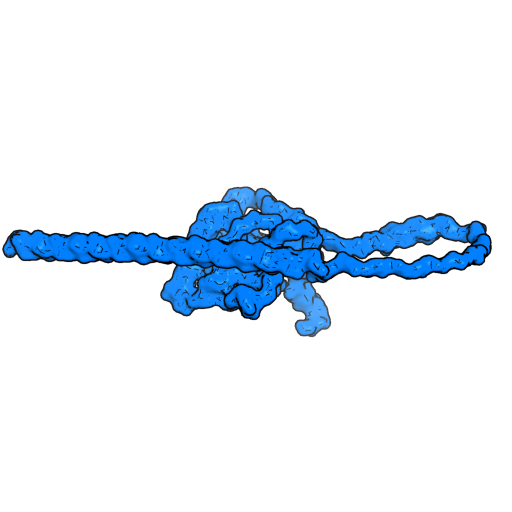.024 0.279 1.00 98.19 198 GLU A N 1
ATOM 1587 C CA . GLU A 1 198 ? -16.060 2.062 1.734 1.00 98.19 198 GLU A CA 1
ATOM 1588 C C . GLU A 1 198 ? -14.567 2.166 2.070 1.00 98.19 198 GLU A C 1
ATOM 1590 O O . GLU A 1 198 ? -14.158 3.036 2.847 1.00 98.19 198 GLU A O 1
ATOM 1595 N N . GLN A 1 199 ? -13.739 1.353 1.405 1.00 98.56 199 GLN A N 1
ATOM 1596 C CA . GLN A 1 199 ? -12.280 1.427 1.468 1.00 98.56 199 GLN A CA 1
ATOM 1597 C C . GLN A 1 199 ? -11.758 2.763 0.923 1.00 98.56 199 GLN A C 1
ATOM 1599 O O . GLN A 1 199 ? -10.849 3.346 1.515 1.00 98.56 199 GLN A O 1
ATOM 1604 N N . ARG A 1 200 ? -12.359 3.299 -0.153 1.00 98.75 200 ARG A N 1
ATOM 1605 C CA . ARG A 1 200 ? -12.049 4.647 -0.667 1.00 98.75 200 ARG A CA 1
ATOM 1606 C C . ARG A 1 200 ? -12.267 5.713 0.402 1.00 98.75 200 ARG A C 1
ATOM 1608 O O . ARG A 1 200 ? -11.347 6.468 0.711 1.00 98.75 200 ARG A O 1
ATOM 1615 N N . ALA A 1 201 ? -13.455 5.740 1.002 1.00 98.81 201 ALA A N 1
ATOM 1616 C CA . ALA A 1 201 ? -13.791 6.706 2.040 1.00 98.81 201 ALA A CA 1
ATOM 1617 C C . ALA A 1 201 ? -12.902 6.549 3.289 1.00 98.81 201 ALA A C 1
ATOM 1619 O O . ALA A 1 201 ? -12.534 7.548 3.903 1.00 98.81 201 ALA A O 1
ATOM 1620 N N . ALA A 1 202 ? -12.534 5.321 3.665 1.00 98.81 202 ALA A N 1
ATOM 1621 C CA . ALA A 1 202 ? -11.615 5.049 4.771 1.00 98.81 202 ALA A CA 1
ATOM 1622 C C . ALA A 1 202 ? -10.176 5.525 4.490 1.00 98.81 202 ALA A C 1
ATOM 1624 O O . ALA A 1 202 ? -9.578 6.182 5.342 1.00 98.81 202 ALA A O 1
ATOM 1625 N N . ALA A 1 203 ? -9.640 5.273 3.291 1.00 98.81 203 ALA A N 1
ATOM 1626 C CA . ALA A 1 203 ? -8.326 5.774 2.881 1.00 98.81 203 ALA A CA 1
ATOM 1627 C C . ALA A 1 203 ? -8.269 7.310 2.897 1.00 98.81 203 ALA A C 1
ATOM 1629 O O . ALA A 1 203 ? -7.328 7.898 3.433 1.00 98.81 203 ALA A O 1
ATOM 1630 N N . GLU A 1 204 ? -9.295 7.965 2.345 1.00 98.69 204 GLU A N 1
ATOM 1631 C CA . GLU A 1 204 ? -9.384 9.426 2.292 1.00 98.69 204 GLU A CA 1
ATOM 1632 C C . GLU A 1 204 ? -9.476 10.048 3.699 1.00 98.69 204 GLU A C 1
ATOM 1634 O O . GLU A 1 204 ? -8.770 11.022 3.971 1.00 98.69 204 GLU A O 1
ATOM 1639 N N . ARG A 1 205 ? -10.241 9.446 4.628 1.00 98.75 205 ARG A N 1
ATOM 1640 C CA . ARG A 1 205 ? -10.283 9.871 6.043 1.00 98.75 205 ARG A CA 1
ATOM 1641 C C . ARG A 1 205 ? -8.942 9.697 6.755 1.00 98.75 205 ARG A C 1
ATOM 1643 O O . ARG A 1 205 ? -8.504 10.626 7.434 1.00 98.75 205 ARG A O 1
ATOM 1650 N N . ALA A 1 206 ? -8.266 8.558 6.579 1.00 98.69 206 ALA A N 1
ATOM 1651 C CA . ALA A 1 206 ? -6.949 8.323 7.174 1.00 98.69 206 ALA A CA 1
ATOM 1652 C C . ALA A 1 206 ? -5.921 9.368 6.700 1.00 98.69 206 ALA A C 1
ATOM 1654 O O . ALA A 1 206 ? -5.184 9.927 7.515 1.00 98.69 206 ALA A O 1
ATOM 1655 N N . ILE A 1 207 ? -5.911 9.685 5.399 1.00 98.69 207 ILE A N 1
ATOM 1656 C CA . ILE A 1 207 ? -5.050 10.728 4.826 1.00 98.69 207 ILE A CA 1
ATOM 1657 C C . ILE A 1 207 ? -5.407 12.105 5.406 1.00 98.69 207 ILE A C 1
ATOM 1659 O O . ILE A 1 207 ? -4.523 12.772 5.947 1.00 98.69 207 ILE A O 1
ATOM 1663 N N . GLU A 1 208 ? -6.680 12.521 5.366 1.00 98.44 208 GLU A N 1
ATOM 1664 C CA . GLU A 1 208 ? -7.126 13.819 5.903 1.00 98.44 208 GLU A CA 1
ATOM 1665 C C . GLU A 1 208 ? -6.742 13.978 7.384 1.00 98.44 208 GLU A C 1
ATOM 1667 O O . GLU A 1 208 ? -6.161 14.994 7.776 1.00 98.44 208 GLU A O 1
ATOM 1672 N N . LYS A 1 209 ? -6.962 12.938 8.196 1.00 98.31 209 LYS A N 1
ATOM 1673 C CA . LYS A 1 209 ? -6.577 12.891 9.612 1.00 98.31 209 LYS A CA 1
ATOM 1674 C C . LYS A 1 209 ? -5.074 13.110 9.810 1.00 98.31 209 LYS A C 1
ATOM 1676 O O . LYS A 1 209 ? -4.691 13.913 10.660 1.00 98.31 209 LYS A O 1
ATOM 1681 N N . LYS A 1 210 ? -4.206 12.452 9.031 1.00 97.69 210 LYS A N 1
ATOM 1682 C CA . LYS A 1 210 ? -2.743 12.642 9.133 1.00 97.69 210 LYS A CA 1
ATOM 1683 C C . LYS A 1 210 ? -2.304 14.039 8.694 1.00 97.69 210 LYS A C 1
ATOM 1685 O O . LYS A 1 210 ? -1.454 14.630 9.361 1.00 97.69 210 LYS A O 1
ATOM 1690 N N . VAL A 1 211 ? -2.914 14.604 7.649 1.00 97.88 211 VAL A N 1
ATOM 1691 C CA . VAL A 1 211 ? -2.649 15.988 7.211 1.00 97.88 211 VAL A CA 1
ATOM 1692 C C . VAL A 1 211 ? -3.037 16.996 8.298 1.00 97.88 211 VAL A C 1
ATOM 1694 O O . VAL A 1 211 ? -2.238 17.878 8.620 1.00 97.88 211 VAL A O 1
ATOM 1697 N N . LEU A 1 212 ? -4.212 16.837 8.918 1.00 97.81 212 LEU A N 1
ATOM 1698 C CA . LEU A 1 212 ? -4.674 17.681 10.031 1.00 97.81 212 LEU A CA 1
ATOM 1699 C C . LEU A 1 212 ? -3.778 17.567 11.276 1.00 97.81 212 LEU A C 1
ATOM 1701 O O . LEU A 1 212 ? -3.573 18.561 11.971 1.00 97.81 212 LEU A O 1
ATOM 1705 N N . LEU A 1 213 ? -3.189 16.393 11.522 1.00 97.31 213 LEU A N 1
ATOM 1706 C CA . LEU A 1 213 ? -2.182 16.161 12.567 1.00 97.31 213 LEU A CA 1
ATOM 1707 C C . LEU A 1 213 ? -0.765 16.649 12.187 1.00 97.31 213 LEU A C 1
ATOM 1709 O O . LEU A 1 213 ? 0.188 16.415 12.925 1.00 97.31 213 LEU A O 1
ATOM 1713 N N . GLY A 1 214 ? -0.609 17.342 11.054 1.00 96.88 214 GLY A N 1
ATOM 1714 C CA . GLY A 1 214 ? 0.640 17.983 10.629 1.00 96.88 214 GLY A CA 1
ATOM 1715 C C . GLY A 1 214 ? 1.507 17.160 9.671 1.00 96.88 214 GLY A C 1
ATOM 1716 O O . GLY A 1 214 ? 2.457 17.704 9.101 1.00 96.88 214 GLY A O 1
ATOM 1717 N N . MET A 1 215 ? 1.170 15.893 9.407 1.00 97.12 215 MET A N 1
ATOM 1718 C CA . MET A 1 215 ? 1.870 15.048 8.434 1.00 97.12 215 MET A CA 1
ATOM 1719 C C . MET A 1 215 ? 1.429 15.392 7.001 1.00 97.12 215 MET A C 1
ATOM 1721 O O . MET A 1 215 ? 0.776 14.609 6.315 1.00 97.12 215 MET A O 1
ATOM 1725 N N . LYS A 1 216 ? 1.822 16.576 6.515 1.00 95.69 216 LYS A N 1
ATOM 1726 C CA . LYS A 1 216 ? 1.495 17.063 5.158 1.00 95.69 216 LYS A CA 1
ATOM 1727 C C . LYS A 1 216 ? 1.911 16.100 4.041 1.00 95.69 216 LYS A C 1
ATOM 1729 O O . LYS A 1 216 ? 1.275 16.069 2.997 1.00 95.69 216 LYS A O 1
ATOM 1734 N N . ALA A 1 217 ? 2.952 15.294 4.264 1.00 96.31 217 ALA A N 1
ATOM 1735 C CA . ALA A 1 217 ? 3.400 14.286 3.306 1.00 96.31 217 ALA A CA 1
ATOM 1736 C C . ALA A 1 217 ? 2.318 13.240 2.968 1.00 96.31 217 ALA A C 1
ATOM 1738 O O . ALA A 1 217 ? 2.364 12.673 1.882 1.00 96.31 217 ALA A O 1
ATOM 1739 N N . ALA A 1 218 ? 1.317 13.023 3.832 1.00 97.69 218 ALA A N 1
ATOM 1740 C CA . ALA A 1 218 ? 0.197 12.126 3.545 1.00 97.69 218 ALA A CA 1
ATOM 1741 C C . ALA A 1 218 ? -0.578 12.507 2.262 1.00 97.69 218 ALA A C 1
ATOM 1743 O O . ALA A 1 218 ? -1.114 11.621 1.603 1.00 97.69 218 ALA A O 1
ATOM 1744 N N . GLU A 1 219 ? -0.562 13.781 1.837 1.00 97.38 219 GLU A N 1
ATOM 1745 C CA . GLU A 1 219 ? -1.158 14.229 0.562 1.00 97.38 219 GLU A CA 1
ATOM 1746 C C . GLU A 1 219 ? -0.503 13.609 -0.690 1.00 97.38 219 GLU A C 1
ATOM 1748 O O . GLU A 1 219 ? -1.083 13.668 -1.775 1.00 97.38 219 GLU A O 1
ATOM 1753 N N . TYR A 1 220 ? 0.695 13.018 -0.577 1.00 98.19 220 TYR A N 1
ATOM 1754 C CA . TYR A 1 220 ? 1.362 12.339 -1.695 1.00 98.19 220 TYR A CA 1
ATOM 1755 C C . TYR A 1 220 ? 0.927 10.877 -1.882 1.00 98.19 220 TYR A C 1
ATOM 1757 O O . TYR A 1 220 ? 1.340 10.251 -2.858 1.00 98.19 220 TYR A O 1
ATOM 1765 N N . VAL A 1 221 ? 0.100 10.324 -0.986 1.00 98.56 221 VAL A N 1
ATOM 1766 C CA . VAL A 1 221 ? -0.463 8.975 -1.140 1.00 98.56 221 VAL A CA 1
ATOM 1767 C C . VAL A 1 221 ? -1.646 9.018 -2.109 1.00 98.56 221 VAL A C 1
ATOM 1769 O O . VAL A 1 221 ? -2.648 9.682 -1.853 1.00 98.56 221 VAL A O 1
ATOM 1772 N N . ALA A 1 222 ? -1.547 8.300 -3.228 1.00 98.44 222 ALA A N 1
ATOM 1773 C CA . ALA A 1 222 ? -2.661 8.155 -4.166 1.00 98.44 222 ALA A CA 1
ATOM 1774 C C . ALA A 1 222 ? -3.724 7.167 -3.641 1.00 98.44 222 ALA A C 1
ATOM 1776 O O . ALA A 1 222 ? -3.380 6.196 -2.971 1.00 98.44 222 ALA A O 1
ATOM 1777 N N . VAL A 1 223 ? -5.000 7.376 -3.989 1.00 98.75 223 VAL A N 1
ATOM 1778 C CA . VAL A 1 223 ? -6.105 6.437 -3.703 1.00 98.75 223 VAL A CA 1
ATOM 1779 C C . VAL A 1 223 ? -6.749 6.005 -5.023 1.00 98.75 223 VAL A C 1
ATOM 1781 O O . VAL A 1 223 ? -7.537 6.739 -5.625 1.00 98.75 223 VAL A O 1
ATOM 1784 N N . GLU A 1 224 ? -6.383 4.818 -5.495 1.00 98.62 224 GLU A N 1
ATOM 1785 C CA . GLU A 1 224 ? -6.700 4.287 -6.829 1.00 98.62 224 GLU A CA 1
ATOM 1786 C C . GLU A 1 224 ? -7.594 3.040 -6.723 1.00 98.62 224 GLU A C 1
ATOM 1788 O O . GLU A 1 224 ? -7.529 2.323 -5.731 1.00 98.62 224 GLU A O 1
ATOM 1793 N N . ASP A 1 225 ? -8.418 2.747 -7.731 1.00 98.31 225 ASP A N 1
ATOM 1794 C CA . ASP A 1 225 ? -9.198 1.498 -7.738 1.00 98.31 225 ASP A CA 1
ATOM 1795 C C . ASP A 1 225 ? -8.278 0.274 -7.895 1.00 98.31 225 ASP A C 1
ATOM 1797 O O . ASP A 1 225 ? -7.284 0.306 -8.630 1.00 98.31 225 ASP A O 1
ATOM 1801 N N . LEU A 1 226 ? -8.596 -0.820 -7.200 1.00 97.00 226 LEU A N 1
ATOM 1802 C CA . LEU A 1 226 ? -7.809 -2.049 -7.239 1.00 97.00 226 LEU A CA 1
ATOM 1803 C C . LEU A 1 226 ? -7.982 -2.787 -8.575 1.00 97.00 226 LEU A C 1
ATOM 1805 O O . LEU A 1 226 ? -8.992 -3.439 -8.829 1.00 97.00 226 LEU A O 1
ATOM 1809 N N . GLY A 1 227 ? -6.943 -2.722 -9.407 1.00 95.38 227 GLY A N 1
ATOM 1810 C CA . GLY A 1 227 ? -6.805 -3.536 -10.613 1.00 95.38 227 GLY A CA 1
ATOM 1811 C C . GLY A 1 227 ? -6.189 -4.920 -10.362 1.00 95.38 227 GLY A C 1
ATOM 1812 O O . GLY A 1 227 ? -6.148 -5.439 -9.243 1.00 95.38 227 GLY A O 1
ATOM 1813 N N . LYS A 1 228 ? -5.659 -5.516 -11.436 1.00 96.75 228 LYS A N 1
ATOM 1814 C CA . LYS A 1 228 ? -4.976 -6.817 -11.403 1.00 96.75 228 LYS A CA 1
ATOM 1815 C C . LYS A 1 228 ? -3.727 -6.782 -10.526 1.00 96.75 228 LYS A C 1
ATOM 1817 O O . LYS A 1 228 ? -2.872 -5.921 -10.700 1.00 96.75 228 LYS A O 1
ATOM 1822 N N . PHE A 1 229 ? -3.582 -7.778 -9.655 1.00 97.75 229 PHE A N 1
ATOM 1823 C CA . PHE A 1 229 ? -2.393 -7.971 -8.826 1.00 97.75 229 PHE A CA 1
ATOM 1824 C C . PHE A 1 229 ? -1.643 -9.221 -9.275 1.00 97.75 229 PHE A C 1
ATOM 1826 O O . PHE A 1 229 ? -2.207 -10.314 -9.294 1.00 97.75 229 PHE A O 1
ATOM 1833 N N . TYR A 1 230 ? -0.359 -9.078 -9.579 1.00 97.75 230 TYR A N 1
ATOM 1834 C CA . TYR A 1 230 ? 0.518 -10.172 -9.976 1.00 97.75 230 TYR A CA 1
ATOM 1835 C C . TYR A 1 230 ? 1.438 -10.542 -8.818 1.00 97.75 230 TYR A C 1
ATOM 1837 O O . TYR A 1 230 ? 2.183 -9.704 -8.314 1.00 97.75 230 TYR A O 1
ATOM 1845 N N . LYS A 1 231 ? 1.400 -11.799 -8.375 1.00 97.62 231 LYS A N 1
ATOM 1846 C CA . LYS A 1 231 ? 2.215 -12.274 -7.251 1.00 97.62 231 LYS A CA 1
ATOM 1847 C C . LYS A 1 231 ? 3.687 -12.353 -7.657 1.00 97.62 231 LYS A C 1
ATOM 1849 O O . LYS A 1 231 ? 4.030 -13.170 -8.509 1.00 97.62 231 LYS A O 1
ATOM 1854 N N . ALA A 1 232 ? 4.543 -11.568 -7.002 1.00 97.44 232 ALA A N 1
ATOM 1855 C CA . ALA A 1 232 ? 5.979 -11.536 -7.278 1.00 97.44 232 ALA A CA 1
ATOM 1856 C C . ALA A 1 232 ? 6.647 -12.899 -7.025 1.00 97.44 232 ALA A C 1
ATOM 1858 O O . ALA A 1 232 ? 6.142 -13.750 -6.278 1.00 97.44 232 ALA A O 1
ATOM 1859 N N . GLU A 1 233 ? 7.812 -13.105 -7.629 1.00 95.94 233 GLU A N 1
ATOM 1860 C CA . GLU A 1 233 ? 8.534 -14.371 -7.615 1.00 95.94 233 GLU A CA 1
ATOM 1861 C C . GLU A 1 233 ? 8.836 -14.878 -6.186 1.00 95.94 233 GLU A C 1
ATOM 1863 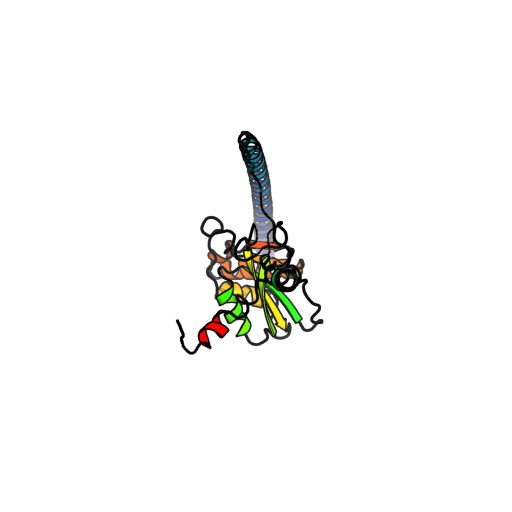O O . GLU A 1 233 ? 9.032 -14.113 -5.239 1.00 95.94 233 GLU A O 1
ATOM 1868 N N . LYS A 1 234 ? 8.926 -16.209 -6.016 1.00 94.38 234 LYS A N 1
ATOM 1869 C CA . LYS A 1 234 ? 9.071 -16.887 -4.703 1.00 94.38 234 LYS A CA 1
ATOM 1870 C C . LYS A 1 234 ? 10.245 -16.372 -3.848 1.00 94.38 234 LYS A C 1
ATOM 1872 O O . LYS A 1 234 ? 10.209 -16.533 -2.624 1.00 94.38 234 LYS A O 1
ATOM 1877 N N . TYR A 1 235 ? 11.279 -15.795 -4.463 1.00 93.19 235 TYR A N 1
ATOM 1878 C CA . TYR A 1 235 ? 12.434 -15.246 -3.753 1.00 93.19 235 TYR A CA 1
ATOM 1879 C C . TYR A 1 235 ? 12.153 -13.880 -3.100 1.00 93.19 235 TYR A C 1
ATOM 1881 O O . TYR A 1 235 ? 12.708 -13.631 -2.036 1.00 93.19 235 TYR A O 1
ATOM 1889 N N . HIS A 1 236 ? 11.243 -13.056 -3.640 1.00 96.44 236 HIS A N 1
ATOM 1890 C CA . HIS A 1 236 ? 10.826 -11.796 -3.002 1.00 96.44 236 HIS A CA 1
ATOM 1891 C C . HIS A 1 236 ? 9.900 -12.009 -1.796 1.00 96.44 236 HIS A C 1
ATOM 1893 O O . HIS A 1 236 ? 9.942 -11.226 -0.854 1.00 96.44 236 HIS A O 1
ATOM 1899 N N . GLN A 1 237 ? 9.085 -13.069 -1.807 1.00 96.94 237 GLN A N 1
ATOM 1900 C CA . GLN A 1 237 ? 8.146 -13.374 -0.719 1.00 96.94 237 GLN A CA 1
ATOM 1901 C C . GLN A 1 237 ? 8.894 -13.634 0.598 1.00 96.94 237 GLN A C 1
ATOM 1903 O O . GLN A 1 237 ? 9.772 -14.499 0.639 1.00 96.94 237 GLN A O 1
ATOM 1908 N N . ASN A 1 238 ? 8.521 -12.965 1.683 1.00 94.56 238 ASN A N 1
ATOM 1909 C CA . ASN A 1 238 ? 9.115 -13.054 3.018 1.00 94.56 238 ASN A CA 1
ATOM 1910 C C . ASN A 1 238 ? 10.644 -12.819 3.039 1.00 94.56 238 ASN A C 1
ATOM 1912 O O . ASN A 1 238 ? 11.364 -13.473 3.800 1.00 94.56 238 ASN A O 1
ATOM 1916 N N . TYR A 1 239 ? 11.155 -11.933 2.172 1.00 94.19 239 TYR A N 1
ATOM 1917 C CA . TYR A 1 239 ? 12.592 -11.793 1.885 1.00 94.19 239 TYR A CA 1
ATOM 1918 C C . TYR A 1 239 ? 13.451 -11.529 3.132 1.00 94.19 239 TYR A C 1
ATOM 1920 O O . TYR A 1 239 ? 14.366 -12.301 3.413 1.00 94.19 239 TYR A O 1
ATOM 1928 N N . ILE A 1 240 ? 13.128 -10.498 3.926 1.00 90.06 240 ILE A N 1
ATOM 1929 C CA . ILE A 1 240 ? 13.958 -10.083 5.078 1.00 90.06 240 ILE A CA 1
ATOM 1930 C C . ILE A 1 240 ? 14.024 -11.166 6.165 1.00 90.06 240 ILE A C 1
ATOM 1932 O O . ILE A 1 240 ? 15.050 -11.335 6.820 1.00 90.06 240 ILE A O 1
ATOM 1936 N N . ASN A 1 241 ? 12.947 -11.928 6.363 1.00 86.75 241 ASN A N 1
ATOM 1937 C CA . ASN A 1 241 ? 12.943 -12.998 7.360 1.00 86.75 241 ASN A CA 1
ATOM 1938 C C . ASN A 1 241 ? 13.741 -14.220 6.877 1.00 86.75 241 ASN A C 1
ATOM 1940 O O . ASN A 1 241 ? 14.381 -14.883 7.687 1.00 86.75 241 ASN A O 1
ATOM 1944 N N . LYS A 1 242 ? 13.767 -14.487 5.563 1.00 88.38 242 LYS A N 1
ATOM 1945 C CA . LYS A 1 242 ? 14.638 -15.513 4.968 1.00 88.38 242 LYS A CA 1
ATOM 1946 C C . LYS A 1 242 ? 16.114 -15.116 5.025 1.00 88.38 242 LYS A C 1
ATOM 1948 O O . LYS A 1 242 ? 16.936 -15.955 5.370 1.00 88.38 242 LYS A O 1
ATOM 1953 N N . SER A 1 243 ? 16.458 -13.862 4.713 1.00 77.12 243 SER A N 1
ATOM 1954 C CA . SER A 1 243 ? 17.857 -13.410 4.726 1.00 77.12 243 SER A CA 1
ATOM 1955 C C . SER A 1 243 ? 18.440 -13.386 6.140 1.00 77.12 243 SER A C 1
ATOM 1957 O O . SER A 1 243 ? 19.556 -13.853 6.338 1.00 77.12 243 SER A O 1
ATOM 1959 N N . ARG A 1 244 ? 17.663 -12.955 7.143 1.00 71.38 244 ARG A N 1
ATOM 1960 C CA . ARG A 1 244 ? 18.065 -12.986 8.564 1.00 71.38 244 ARG A CA 1
ATOM 1961 C C . ARG A 1 244 ? 18.144 -14.390 9.175 1.00 71.38 244 ARG A C 1
ATOM 1963 O O . ARG A 1 244 ? 18.720 -14.533 10.246 1.00 71.38 244 ARG A O 1
ATOM 1970 N N . ALA A 1 245 ? 17.568 -15.400 8.522 1.00 61.97 245 ALA A N 1
ATOM 1971 C CA . ALA A 1 245 ? 17.721 -16.807 8.891 1.00 61.97 245 ALA A CA 1
ATOM 1972 C C . ALA A 1 245 ? 18.934 -17.478 8.212 1.00 61.97 245 ALA A C 1
ATOM 1974 O O . ALA A 1 245 ? 19.220 -18.642 8.486 1.00 61.97 245 ALA A O 1
ATOM 1975 N N . SER A 1 246 ? 19.651 -16.769 7.330 1.00 51.75 246 SER A N 1
ATOM 1976 C CA . SER A 1 246 ? 20.925 -17.243 6.789 1.00 51.75 246 SER A CA 1
ATOM 1977 C C . SER A 1 246 ? 22.003 -17.193 7.880 1.00 51.75 246 SER A C 1
ATOM 1979 O O . SER A 1 246 ? 22.167 -16.140 8.498 1.00 51.75 246 SER A O 1
ATOM 1981 N N . PRO A 1 247 ? 22.801 -18.260 8.087 1.00 54.41 247 PRO A N 1
ATOM 1982 C CA . PRO A 1 247 ? 23.932 -18.234 9.020 1.00 54.41 247 PRO A CA 1
ATOM 1983 C C . PRO A 1 247 ? 25.068 -17.290 8.577 1.00 54.41 247 PRO A C 1
ATOM 1985 O O . PRO A 1 247 ? 25.990 -17.042 9.346 1.00 54.41 247 PRO A O 1
ATOM 1988 N N . TYR A 1 248 ? 24.989 -16.740 7.360 1.00 53.31 248 TYR A N 1
ATOM 1989 C CA . TYR A 1 248 ? 25.910 -15.750 6.795 1.00 53.31 248 TYR A CA 1
ATOM 1990 C C . TYR A 1 248 ? 25.197 -14.406 6.582 1.00 53.31 248 TYR A C 1
ATOM 1992 O O . TYR A 1 248 ? 25.156 -13.895 5.463 1.00 53.31 248 TYR A O 1
ATOM 2000 N N . GLY A 1 249 ? 24.532 -13.893 7.621 1.00 47.16 249 GLY A N 1
ATOM 2001 C CA . GLY A 1 249 ? 23.781 -12.636 7.549 1.00 47.16 249 GLY A CA 1
ATOM 2002 C C . GLY A 1 249 ? 24.631 -11.479 7.011 1.00 47.16 249 GLY A C 1
ATOM 2003 O O . GLY A 1 249 ? 25.726 -11.237 7.516 1.00 47.16 249 GLY A O 1
ATOM 2004 N N . ILE A 1 250 ? 24.104 -10.797 5.988 1.00 41.69 250 ILE A N 1
ATOM 2005 C CA . ILE A 1 250 ? 24.629 -9.539 5.430 1.00 41.69 250 ILE A CA 1
ATOM 2006 C C . ILE A 1 250 ? 24.021 -8.371 6.211 1.00 41.69 250 ILE A C 1
ATOM 2008 O O . ILE A 1 250 ? 22.783 -8.423 6.418 1.00 41.69 250 ILE A O 1
#

pLDDT: mean 79.82, std 22.52, range [25.86, 98.81]

Organism: NCBI:txid124430

InterPro domains:
  IPR002569 Peptide methionine sulphoxide reductase MsrA domain [PF01625] (106-245)
  IPR036509 Peptide methionine sulphoxide reductase MsrA superfamily [G3DSA:3.30.1060.10] (99-249)
  IPR036509 Peptide methionine sulphoxide reductase MsrA superfamily [SSF55068] (95-248)